Protein AF-A0A5C9CCB3-F1 (afdb_monomer)

Foldseek 3Di:
DCQFQVLVVVCVVVVHDDDDDFADDPDPPDHADQLPQDDDDCVVVVPPVLVVVVVVVVVCVVPDVDDQQQAAAEDAARSLSNRVVNCVSVVVRHQYYEYENHAAAAYEYECAAQQAHQCWQARPPHPGRGTGHHNVVRHQVVCVVQVFAPFWDKDWADQPDPQPKTWMKTKGFDGPPGDIGIYTYIYQDFRGQACRDDPDCVRGTHHNRDRSSVVVVVVSVVGGHD

Sequence (226 aa):
MVRFSGMNEKADKAGFIAVYPSGTGRLDKVLTFNGGNCCGYAERQKVDDVAFTRALLDDVAKTLPIDAKRVFATGMSNGGIISYRLASELSDRIAAIAPVGGPMGTHFHGTDDKNAPFKGGRGEDSLTQTEFYSIEHSINAWVKANGCDSKPTEAELPDKADDGTRVTRKVWANGRDGSEVVLIEIRGGGHTWPGHPSTRRFLGTTTRDIDANDLMWEFFQRHPMK

Radius of gyration: 16.63 Å; Cα contacts (8 Å, |Δi|>4): 495; chains: 1; bounding box: 43×36×41 Å

Solvent-accessible surface area (backbone atoms only — not comparable to full-atom values): 12110 Å² total; per-residue (Å²): 102,68,87,55,58,48,53,60,64,50,22,69,74,72,72,53,89,83,83,81,84,79,54,40,50,98,49,101,84,61,58,24,38,34,29,78,88,39,32,61,54,13,32,79,67,64,46,61,52,61,63,50,49,54,52,48,54,56,53,48,53,75,76,44,97,64,58,72,42,70,30,69,38,59,28,60,30,55,41,6,29,29,26,46,43,38,46,70,78,34,53,94,51,32,37,40,64,50,17,27,45,22,78,59,33,45,26,40,40,18,59,58,12,44,49,57,25,40,82,25,42,61,19,88,66,29,92,67,65,52,74,42,66,22,45,67,58,21,32,51,53,41,28,61,74,39,50,22,45,96,60,60,54,76,45,78,54,72,83,74,48,99,71,76,45,48,44,36,41,34,37,19,43,80,10,57,97,74,35,67,38,42,40,40,40,26,43,59,12,11,58,53,44,44,45,31,88,68,92,55,66,90,38,47,43,56,40,66,53,48,50,46,68,59,56,44,47,62,50,47,75,76,36,51,49,130

Nearest PDB structures (foldseek):
  9byu-assembly1_A  TM=7.073E-01  e=8.738E-10  Lihuaxuella thermophila
  8daj-assembly1_A  TM=6.786E-01  e=1.272E-09  Lihuaxuella thermophila
  8ilj-assembly1_B  TM=6.199E-01  e=1.386E-01  Burkholderiaceae
  3e4d-assembly3_F  TM=6.543E-01  e=5.486E-01  Agrobacterium fabrum str. C58
  6h01-assembly2_D  TM=3.872E-01  e=3.580E+00  Aequorea victoria

pLDDT: mean 92.56, std 6.95, range [57.69, 98.38]

Mean predicted aligned error: 4.05 Å

Structure (mmCIF, N/CA/C/O backbone):
data_AF-A0A5C9CCB3-F1
#
_entry.id   AF-A0A5C9CCB3-F1
#
loop_
_atom_site.group_PDB
_atom_site.id
_atom_site.type_symbol
_atom_site.label_atom_id
_atom_site.label_alt_id
_atom_site.label_comp_id
_atom_site.label_asym_id
_atom_site.label_entity_id
_atom_site.label_seq_id
_atom_site.pdbx_PDB_ins_code
_atom_site.Cartn_x
_atom_site.Cartn_y
_atom_site.Cartn_z
_atom_site.occupancy
_atom_site.B_iso_or_equiv
_atom_site.auth_seq_id
_atom_site.auth_comp_id
_atom_site.auth_asym_id
_atom_site.auth_atom_id
_atom_site.pdbx_PDB_model_num
ATOM 1 N N . MET A 1 1 ? -5.560 -12.586 -5.695 1.00 85.38 1 MET A N 1
ATOM 2 C CA . MET A 1 1 ? -4.662 -12.063 -4.646 1.00 85.38 1 MET A CA 1
ATOM 3 C C . MET A 1 1 ? -3.879 -13.158 -3.947 1.00 85.38 1 MET A C 1
ATOM 5 O O . MET A 1 1 ? -2.672 -13.116 -4.083 1.00 85.38 1 MET A O 1
ATOM 9 N N . VAL A 1 2 ? -4.513 -14.170 -3.339 1.00 87.31 2 VAL A N 1
ATOM 10 C CA . VAL A 1 2 ? -3.833 -15.280 -2.622 1.00 87.31 2 VAL A CA 1
ATOM 11 C C . VAL A 1 2 ? -2.543 -15.785 -3.298 1.00 87.31 2 VAL A C 1
ATOM 13 O O . VAL A 1 2 ? -1.474 -15.706 -2.711 1.00 87.31 2 VAL A O 1
ATOM 16 N N . ARG A 1 3 ? -2.615 -16.235 -4.561 1.00 85.75 3 ARG A N 1
ATOM 17 C CA . ARG A 1 3 ? -1.435 -16.720 -5.316 1.00 85.75 3 ARG A CA 1
ATOM 18 C C . ARG A 1 3 ? -0.544 -15.620 -5.903 1.00 85.75 3 ARG A C 1
ATOM 20 O O . ARG A 1 3 ? 0.545 -15.910 -6.371 1.00 85.75 3 ARG A O 1
ATOM 27 N N . PHE A 1 4 ? -1.055 -14.396 -5.998 1.00 88.81 4 PHE A N 1
ATOM 28 C CA . PHE A 1 4 ? -0.376 -13.287 -6.673 1.00 88.81 4 PHE A CA 1
ATOM 29 C C . PHE A 1 4 ? 0.606 -12.571 -5.744 1.00 88.81 4 PHE A C 1
ATOM 31 O O . PHE A 1 4 ? 1.657 -12.153 -6.208 1.00 88.81 4 PHE A O 1
ATOM 38 N N . SER A 1 5 ? 0.256 -12.430 -4.462 1.00 92.81 5 SER A N 1
ATOM 39 C CA . SER A 1 5 ? 1.069 -11.710 -3.479 1.00 92.81 5 SER A CA 1
ATOM 40 C C . SER A 1 5 ? 1.887 -12.610 -2.557 1.00 92.81 5 SER A C 1
ATOM 42 O O . SER A 1 5 ? 2.793 -12.113 -1.903 1.00 92.81 5 SER A O 1
ATOM 44 N N . GLY A 1 6 ? 1.556 -13.901 -2.427 1.00 93.31 6 GLY A N 1
ATOM 45 C CA . GLY A 1 6 ? 2.184 -14.786 -1.431 1.00 93.31 6 GLY A CA 1
ATOM 46 C C . GLY A 1 6 ? 1.792 -14.475 0.020 1.00 93.31 6 GLY A C 1
ATOM 47 O O . GLY A 1 6 ? 2.390 -14.993 0.957 1.00 93.31 6 GLY A O 1
ATOM 48 N N . MET A 1 7 ? 0.765 -13.645 0.228 1.00 95.38 7 MET A N 1
ATOM 49 C CA . MET A 1 7 ? 0.388 -13.135 1.550 1.00 95.38 7 MET A CA 1
ATOM 50 C C . MET A 1 7 ? -0.043 -14.236 2.536 1.00 95.38 7 MET A C 1
ATOM 52 O O . MET A 1 7 ? 0.151 -14.065 3.732 1.00 95.38 7 MET A O 1
ATOM 56 N N . ASN A 1 8 ? -0.552 -15.386 2.069 1.00 95.25 8 ASN A N 1
ATOM 57 C CA . ASN A 1 8 ? -0.843 -16.523 2.957 1.00 95.25 8 ASN A CA 1
ATOM 58 C C . ASN A 1 8 ? 0.419 -17.052 3.646 1.00 95.25 8 ASN A C 1
ATOM 60 O O . ASN A 1 8 ? 0.410 -17.250 4.852 1.00 95.25 8 ASN A O 1
ATOM 64 N N . GLU A 1 9 ? 1.519 -17.219 2.909 1.00 94.88 9 GLU A N 1
ATOM 65 C CA . GLU A 1 9 ? 2.767 -17.708 3.503 1.00 94.88 9 GLU A CA 1
ATOM 66 C C . GLU A 1 9 ? 3.311 -16.723 4.539 1.00 94.88 9 GLU A C 1
ATOM 68 O O . GLU A 1 9 ? 3.856 -17.130 5.566 1.00 94.88 9 GLU A O 1
ATOM 73 N N . LYS A 1 10 ? 3.151 -15.417 4.287 1.00 96.50 10 LYS A N 1
ATOM 74 C CA . LYS A 1 10 ? 3.507 -14.392 5.267 1.00 96.50 10 LYS A CA 1
ATOM 75 C C . LYS A 1 10 ? 2.589 -14.447 6.490 1.00 96.50 10 LYS A C 1
ATOM 77 O O . LYS A 1 10 ? 3.101 -14.387 7.604 1.00 96.50 10 LYS A O 1
ATOM 82 N N . ALA A 1 11 ? 1.279 -14.578 6.284 1.00 97.12 11 ALA A N 1
ATOM 83 C CA . ALA A 1 11 ? 0.274 -14.685 7.339 1.00 97.12 11 ALA A CA 1
ATOM 84 C C . ALA A 1 11 ? 0.561 -15.866 8.274 1.00 97.12 11 ALA A C 1
ATOM 86 O O . ALA A 1 11 ? 0.625 -15.675 9.487 1.00 97.12 11 ALA A O 1
ATOM 87 N N . ASP A 1 12 ? 0.847 -17.041 7.708 1.00 97.00 12 ASP A N 1
ATOM 88 C CA . ASP A 1 12 ? 1.170 -18.255 8.461 1.00 97.00 12 ASP A CA 1
ATOM 89 C C . ASP A 1 12 ? 2.462 -18.092 9.278 1.00 97.00 12 ASP A C 1
ATOM 91 O O . ASP A 1 12 ? 2.514 -18.468 10.448 1.00 97.00 12 ASP A O 1
ATOM 95 N N . LYS A 1 13 ? 3.507 -17.485 8.693 1.00 97.19 13 LYS A N 1
ATOM 96 C CA . LYS A 1 13 ? 4.788 -17.235 9.382 1.00 97.19 13 LYS A CA 1
ATOM 97 C C . LYS A 1 13 ? 4.678 -16.181 10.486 1.00 97.19 13 LYS A C 1
ATOM 99 O O . LYS A 1 13 ? 5.355 -16.293 11.503 1.00 97.19 13 LYS A O 1
ATOM 104 N N . ALA A 1 14 ? 3.892 -15.130 10.260 1.00 97.06 14 ALA A N 1
ATOM 105 C CA . ALA A 1 14 ? 3.794 -13.974 11.151 1.00 97.06 14 ALA A CA 1
ATOM 106 C C . ALA A 1 14 ? 2.638 -14.067 12.162 1.00 97.06 14 ALA A C 1
ATOM 108 O O . ALA A 1 14 ? 2.592 -13.269 13.097 1.00 97.06 14 ALA A O 1
ATOM 109 N N . GLY A 1 15 ? 1.721 -15.022 11.987 1.00 96.12 15 GLY A N 1
ATOM 110 C CA . GLY A 1 15 ? 0.598 -15.261 12.890 1.00 96.12 15 GLY A CA 1
ATOM 111 C C . GLY A 1 15 ? -0.533 -14.235 12.780 1.00 96.12 15 GLY A C 1
ATOM 112 O O . GLY A 1 15 ? -1.156 -13.926 13.794 1.00 96.12 15 GLY A O 1
ATOM 113 N N . PHE A 1 16 ? -0.805 -13.691 11.587 1.00 96.94 16 PHE A N 1
ATOM 114 C CA . PHE A 1 16 ? -1.961 -12.810 11.353 1.00 96.94 16 PHE A CA 1
ATOM 115 C C . PHE A 1 16 ? -3.019 -13.464 10.460 1.00 96.94 16 PHE A C 1
ATOM 117 O O . PHE A 1 16 ? -2.744 -14.394 9.710 1.00 96.94 16 PHE A O 1
ATOM 124 N N . ILE A 1 17 ? -4.247 -12.948 10.519 1.00 96.94 17 ILE A N 1
ATOM 125 C CA . ILE A 1 17 ? -5.366 -13.422 9.697 1.00 96.94 17 ILE A CA 1
ATOM 126 C C . ILE A 1 17 ? -5.409 -12.613 8.399 1.00 96.94 17 ILE A C 1
ATOM 128 O O . ILE A 1 17 ? -5.551 -11.392 8.428 1.00 96.94 17 ILE A O 1
ATOM 132 N N . ALA A 1 18 ? -5.318 -13.293 7.254 1.00 96.50 18 ALA A N 1
ATOM 133 C CA . ALA A 1 18 ? -5.487 -12.676 5.942 1.00 96.50 18 ALA A CA 1
ATOM 134 C C . ALA A 1 18 ? -6.919 -12.884 5.424 1.00 96.50 18 ALA A C 1
ATOM 136 O O . ALA A 1 18 ? -7.344 -14.014 5.183 1.00 96.50 18 ALA A O 1
ATOM 137 N N . VAL A 1 19 ? -7.656 -11.789 5.216 1.00 96.50 19 VAL A N 1
ATOM 138 C CA . VAL A 1 19 ? -9.016 -11.807 4.654 1.00 96.50 19 VAL A CA 1
ATOM 139 C C . VAL A 1 19 ? -8.986 -11.275 3.222 1.00 96.50 19 VAL A C 1
ATOM 141 O O . VAL A 1 19 ? -8.448 -10.201 2.964 1.00 96.50 19 VAL A O 1
ATOM 144 N N . TYR A 1 20 ? -9.574 -12.023 2.284 1.00 96.00 20 TYR A N 1
ATOM 145 C CA . TYR A 1 20 ? -9.591 -11.683 0.857 1.00 96.00 20 TYR A CA 1
ATOM 146 C C . TYR A 1 20 ? -11.028 -11.490 0.364 1.00 96.00 20 TYR A C 1
ATOM 148 O O . TYR A 1 20 ? -11.610 -12.427 -0.192 1.00 96.00 20 TYR A O 1
ATOM 156 N N . PRO A 1 21 ? -11.625 -10.301 0.552 1.00 94.94 21 PRO A N 1
ATOM 157 C CA . PRO A 1 21 ? -12.923 -10.017 -0.035 1.00 94.94 21 PRO A CA 1
ATOM 158 C C . PRO A 1 21 ? -12.851 -10.066 -1.564 1.00 94.94 21 PRO A C 1
ATOM 160 O O . PRO A 1 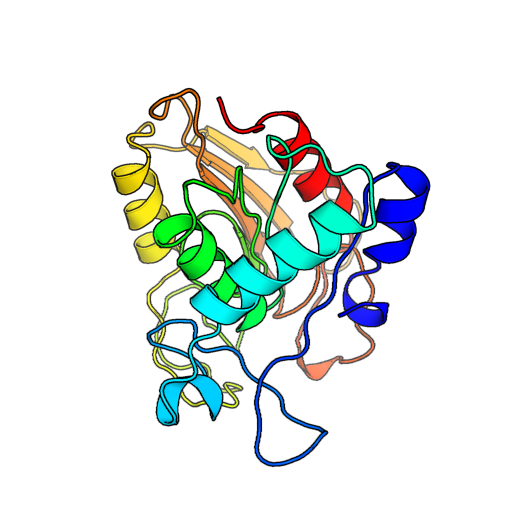21 ? -11.840 -9.713 -2.177 1.00 94.94 21 PRO A O 1
ATOM 163 N N . SER A 1 22 ? -13.944 -10.499 -2.186 1.00 92.62 22 SER A N 1
ATOM 164 C CA . SER A 1 22 ? -14.120 -10.401 -3.635 1.00 92.62 22 SER A CA 1
ATOM 165 C C . SER A 1 22 ? -14.786 -9.072 -3.976 1.00 92.62 22 SER A C 1
ATOM 167 O O . SER A 1 22 ? -15.689 -8.645 -3.265 1.00 92.62 22 SER A O 1
ATOM 169 N N . GLY A 1 23 ? -14.344 -8.426 -5.057 1.00 92.25 23 GLY A N 1
ATOM 170 C CA . GLY A 1 23 ? -15.012 -7.228 -5.571 1.00 92.25 23 GLY A CA 1
ATOM 171 C C . GLY A 1 23 ? -16.331 -7.557 -6.278 1.00 92.25 23 GLY A C 1
ATOM 172 O O . GLY A 1 23 ? -16.769 -8.706 -6.324 1.00 92.25 23 GLY A O 1
ATOM 173 N N . THR A 1 24 ? -16.918 -6.558 -6.930 1.00 93.31 24 THR A N 1
ATOM 174 C CA . THR A 1 24 ? -18.190 -6.682 -7.654 1.00 93.31 24 THR A CA 1
ATOM 175 C C . THR A 1 24 ? -17.994 -6.558 -9.169 1.00 93.31 24 THR A C 1
ATOM 177 O O . THR A 1 24 ? -17.204 -5.738 -9.649 1.00 93.31 24 THR A O 1
ATOM 180 N N . GLY A 1 25 ? -18.729 -7.359 -9.947 1.00 88.94 25 GLY A N 1
ATOM 181 C CA . GLY A 1 25 ? -18.701 -7.351 -11.412 1.00 88.94 25 GLY A CA 1
ATOM 182 C C . GLY A 1 25 ? -19.877 -8.114 -12.029 1.00 88.94 25 GLY A C 1
ATOM 183 O O . GLY A 1 25 ? -20.554 -8.878 -11.352 1.00 88.94 25 GLY A O 1
ATOM 184 N N . ARG A 1 26 ? -20.132 -7.903 -13.330 1.00 78.19 26 ARG A N 1
ATOM 185 C CA . ARG A 1 26 ? -21.192 -8.610 -14.089 1.00 78.19 26 ARG A CA 1
ATOM 186 C C . ARG A 1 26 ? -20.858 -10.061 -14.434 1.00 78.19 26 ARG A C 1
ATOM 188 O O . ARG A 1 26 ? -21.757 -10.822 -14.766 1.00 78.19 26 ARG A O 1
ATOM 195 N N . LEU A 1 27 ? -19.574 -10.401 -14.442 1.00 74.88 27 LEU A N 1
ATOM 196 C CA . LEU A 1 27 ? -19.053 -11.723 -14.768 1.00 74.88 27 LEU A CA 1
ATOM 197 C C . LEU A 1 27 ? -18.093 -12.136 -13.655 1.00 74.88 27 LEU A C 1
ATOM 199 O O . LEU A 1 27 ? -17.318 -11.300 -13.188 1.00 74.88 27 LEU A O 1
ATOM 203 N N . ASP A 1 28 ? -18.049 -13.427 -13.334 1.00 71.06 28 ASP A N 1
ATOM 204 C CA . ASP A 1 28 ? -17.231 -13.999 -12.247 1.00 71.06 28 ASP A CA 1
ATOM 205 C C . ASP A 1 28 ? -15.712 -13.785 -12.403 1.00 71.06 28 ASP A C 1
ATOM 207 O O . ASP A 1 28 ? -14.927 -14.141 -11.528 1.00 71.06 28 ASP A O 1
ATOM 211 N N . LYS A 1 29 ? -15.262 -13.241 -13.542 1.00 65.62 29 LYS A N 1
ATOM 212 C CA . LYS A 1 29 ? -13.842 -13.160 -13.908 1.00 65.62 29 LYS A CA 1
ATOM 213 C C . LYS A 1 29 ? -13.211 -11.779 -13.743 1.00 65.62 29 LYS A C 1
ATOM 215 O O . LYS A 1 29 ? -11.989 -11.708 -13.639 1.00 65.62 29 LYS A O 1
ATOM 220 N N . VAL A 1 30 ? -13.992 -10.695 -13.730 1.00 78.44 30 VAL A N 1
ATOM 221 C CA . VAL A 1 30 ? -13.460 -9.326 -13.582 1.00 78.44 30 VAL A CA 1
ATOM 222 C C . VAL A 1 30 ? -14.269 -8.592 -12.527 1.00 78.44 30 VAL A C 1
ATOM 224 O O . VAL A 1 30 ? -15.282 -7.952 -12.813 1.00 78.44 30 VAL A O 1
ATOM 227 N N . LEU A 1 31 ? -13.802 -8.729 -11.294 1.00 90.19 31 LEU A N 1
ATOM 228 C CA . LEU A 1 31 ? -14.372 -8.093 -10.120 1.00 90.19 31 LEU A CA 1
ATOM 229 C C . LEU A 1 31 ? -13.551 -6.852 -9.778 1.00 90.19 31 LEU A C 1
ATOM 231 O O . LEU A 1 31 ? -12.322 -6.873 -9.837 1.00 90.19 31 LEU A O 1
ATOM 235 N N . THR A 1 32 ? -14.244 -5.775 -9.436 1.00 92.50 32 THR A N 1
ATOM 236 C CA . THR A 1 32 ? -13.650 -4.473 -9.115 1.00 92.50 32 THR A CA 1
ATOM 237 C C . THR A 1 32 ? -14.203 -3.954 -7.799 1.00 92.50 32 THR A C 1
ATOM 239 O O . THR A 1 32 ? -15.312 -4.315 -7.424 1.00 92.50 32 THR A O 1
ATOM 242 N N . PHE A 1 33 ? -13.448 -3.098 -7.129 1.00 94.94 33 PHE A N 1
ATOM 243 C CA . PHE A 1 33 ? -13.874 -2.303 -5.988 1.00 94.94 33 PHE A CA 1
ATOM 244 C C . PHE A 1 33 ? -14.095 -0.853 -6.414 1.00 94.94 33 PHE A C 1
ATOM 246 O O . PHE A 1 33 ? -13.410 -0.321 -7.297 1.00 94.94 33 PHE A O 1
ATOM 253 N N . ASN A 1 34 ? -15.029 -0.198 -5.749 1.00 94.25 34 ASN A N 1
ATOM 254 C CA . ASN A 1 34 ? -15.289 1.218 -5.853 1.00 94.25 34 ASN A CA 1
ATOM 255 C C . ASN A 1 34 ? -14.346 2.001 -4.929 1.00 94.25 34 ASN A C 1
ATOM 257 O O . ASN A 1 34 ? -14.670 2.326 -3.790 1.00 94.25 34 ASN A O 1
ATOM 261 N N . GLY A 1 35 ? -13.178 2.353 -5.442 1.00 89.69 35 GLY A N 1
ATOM 262 C CA . GLY A 1 35 ? -12.223 3.276 -4.833 1.00 89.69 35 GLY A CA 1
ATOM 263 C C . GLY A 1 35 ? -12.580 4.764 -4.973 1.00 89.69 35 GLY A C 1
ATOM 264 O O . GLY A 1 35 ? -11.744 5.602 -4.661 1.00 89.69 35 GLY A O 1
ATOM 265 N N . GLY A 1 36 ? -13.791 5.117 -5.422 1.00 87.25 36 GLY A N 1
ATOM 266 C CA . GLY A 1 36 ? -14.291 6.497 -5.499 1.00 87.25 36 GLY A CA 1
ATOM 267 C C . GLY A 1 36 ? -14.166 7.121 -6.891 1.00 87.25 36 GLY A C 1
ATOM 268 O O . GLY A 1 36 ? -15.163 7.555 -7.454 1.00 87.25 36 GLY A O 1
ATOM 269 N N . ASN A 1 37 ? -12.964 7.125 -7.470 1.00 81.12 37 ASN A N 1
ATOM 270 C CA . ASN A 1 37 ? -12.702 7.561 -8.854 1.00 81.12 37 ASN A CA 1
ATOM 271 C C . ASN A 1 37 ? -12.332 6.398 -9.796 1.00 81.12 37 ASN A C 1
ATOM 273 O O . ASN A 1 37 ? -12.118 6.585 -10.993 1.00 81.12 37 ASN A O 1
ATOM 277 N N . CYS A 1 38 ? -12.186 5.199 -9.237 1.00 82.38 38 CYS A N 1
ATOM 278 C CA . CYS A 1 38 ? -11.750 3.998 -9.925 1.00 82.38 38 CYS A CA 1
ATOM 279 C C . CYS A 1 38 ? -12.245 2.778 -9.127 1.00 82.38 38 CYS A C 1
ATOM 281 O O . CYS A 1 38 ? -12.292 2.836 -7.912 1.00 82.38 38 CYS A O 1
ATOM 283 N N . CYS A 1 39 ? -12.595 1.635 -9.700 1.00 79.88 39 CYS A N 1
ATOM 284 C CA . CYS A 1 39 ? -12.437 1.292 -11.099 1.00 79.88 39 CYS A CA 1
ATOM 285 C C . CYS A 1 39 ? -13.625 0.468 -11.588 1.00 79.88 39 CYS A C 1
ATOM 287 O O . CYS A 1 39 ? -14.228 -0.304 -10.844 1.00 79.88 39 CYS A O 1
ATOM 289 N N . GLY A 1 40 ? -13.891 0.549 -12.888 1.00 87.25 40 GLY A N 1
ATOM 290 C CA . GLY A 1 40 ? -14.694 -0.456 -13.567 1.00 87.25 40 GLY A CA 1
ATOM 291 C C . GLY A 1 40 ? -16.149 -0.509 -13.102 1.00 87.25 40 GLY A C 1
ATOM 292 O O . GLY A 1 40 ? -16.835 0.505 -13.038 1.00 87.25 40 GLY A O 1
ATOM 293 N N . TYR A 1 41 ? -16.662 -1.721 -12.896 1.00 91.25 41 TYR A N 1
ATOM 294 C CA . TYR A 1 41 ? -18.091 -1.930 -12.672 1.00 91.25 41 TYR A CA 1
ATOM 295 C C . TYR A 1 41 ? -18.552 -1.379 -11.325 1.00 91.25 41 TYR A C 1
ATOM 297 O O . TYR A 1 41 ? -19.586 -0.719 -11.268 1.00 91.25 41 TYR A O 1
ATOM 305 N N . ALA A 1 42 ? -17.787 -1.640 -10.265 1.00 93.31 42 ALA A N 1
ATOM 306 C CA . ALA A 1 42 ? -18.162 -1.246 -8.915 1.00 93.31 42 ALA A CA 1
ATOM 307 C C . ALA A 1 42 ? -18.251 0.275 -8.770 1.00 93.31 42 ALA A C 1
ATOM 309 O O . ALA A 1 42 ? -19.228 0.777 -8.222 1.00 93.31 42 ALA A O 1
ATOM 310 N N . GLU A 1 43 ? -17.294 1.010 -9.342 1.00 91.88 43 GLU A N 1
ATOM 311 C CA . GLU A 1 43 ? -17.342 2.474 -9.396 1.00 91.88 43 GLU A CA 1
ATOM 312 C C . GLU A 1 43 ? -18.561 2.966 -10.196 1.00 91.88 43 GLU A C 1
ATOM 314 O O . GLU A 1 43 ? -19.405 3.673 -9.645 1.00 91.88 43 GLU A O 1
ATOM 319 N N . ARG A 1 44 ? -18.756 2.491 -11.436 1.00 90.75 44 ARG A N 1
ATOM 320 C CA . ARG A 1 44 ? -19.882 2.922 -12.287 1.00 90.75 44 ARG A CA 1
ATOM 321 C C . ARG A 1 44 ? -21.256 2.632 -11.698 1.00 90.75 44 ARG A C 1
ATOM 323 O O . ARG A 1 44 ? -22.223 3.311 -12.030 1.00 90.75 44 ARG A O 1
ATOM 330 N N . GLN A 1 45 ? -21.376 1.564 -10.916 1.00 94.31 45 GLN A N 1
ATOM 331 C CA . GLN A 1 45 ? -22.621 1.194 -10.240 1.00 94.31 45 GLN A CA 1
ATOM 332 C C . GLN A 1 45 ? -22.714 1.741 -8.817 1.00 94.31 45 GLN A C 1
ATOM 334 O O . GLN A 1 45 ? -23.701 1.468 -8.142 1.00 94.31 45 GLN A O 1
ATOM 339 N N . LYS A 1 46 ? -21.724 2.523 -8.369 1.00 94.38 46 LYS A N 1
ATOM 340 C CA . LYS A 1 46 ? -21.665 3.097 -7.023 1.00 94.38 46 LYS A CA 1
ATOM 341 C C . LYS A 1 46 ? -21.824 2.033 -5.933 1.00 94.38 46 LYS A C 1
ATOM 343 O O . LYS A 1 46 ? -22.537 2.243 -4.957 1.00 94.38 46 LYS A O 1
ATOM 348 N N . VAL A 1 47 ? -21.165 0.888 -6.114 1.00 96.62 47 VAL A N 1
ATOM 349 C CA . VAL A 1 47 ? -21.124 -0.182 -5.111 1.00 96.62 47 VAL A CA 1
ATOM 350 C C . VAL A 1 47 ? -20.511 0.370 -3.828 1.00 96.62 47 VAL A C 1
ATOM 352 O O . VAL A 1 47 ? -19.510 1.092 -3.870 1.00 96.62 47 VAL A O 1
ATOM 355 N N . ASP A 1 48 ? -21.128 0.052 -2.694 1.00 97.12 48 ASP A N 1
ATOM 356 C CA . ASP A 1 48 ? -20.669 0.496 -1.382 1.00 97.12 48 ASP A CA 1
ATOM 357 C C . ASP A 1 48 ? -19.710 -0.529 -0.759 1.00 97.12 48 ASP A C 1
ATOM 359 O O . ASP A 1 48 ? -20.038 -1.274 0.167 1.00 97.12 48 ASP A O 1
ATOM 363 N N . ASP A 1 49 ? -18.498 -0.585 -1.315 1.00 97.69 49 ASP A N 1
ATOM 364 C CA . ASP A 1 49 ? -17.439 -1.474 -0.825 1.00 97.69 49 ASP A CA 1
ATOM 365 C C . ASP A 1 49 ? -16.932 -1.076 0.577 1.00 97.69 49 ASP A C 1
ATOM 367 O O . ASP A 1 49 ? -16.362 -1.905 1.290 1.00 97.69 49 ASP A O 1
ATOM 371 N N . VAL A 1 50 ? -17.172 0.169 1.008 1.00 97.81 50 VAL A N 1
ATOM 372 C CA . VAL A 1 50 ? -16.831 0.665 2.351 1.00 97.81 50 VAL A CA 1
ATOM 373 C C . VAL A 1 50 ? -17.784 0.071 3.388 1.00 97.81 50 VAL A C 1
ATOM 375 O O . VAL A 1 50 ? -17.326 -0.526 4.366 1.00 97.81 50 VAL A O 1
ATOM 378 N N . ALA A 1 51 ? -19.100 0.156 3.158 1.00 97.94 51 ALA A N 1
ATOM 379 C CA . ALA A 1 51 ? -20.098 -0.461 4.030 1.00 97.94 51 ALA A CA 1
ATOM 380 C C . ALA A 1 51 ? -19.951 -1.986 4.069 1.00 97.94 51 ALA A C 1
ATOM 382 O O . ALA A 1 51 ? -20.006 -2.581 5.147 1.00 97.94 51 ALA A O 1
ATOM 383 N N . PHE A 1 52 ? -19.689 -2.615 2.917 1.00 98.25 52 PHE A N 1
ATOM 384 C CA . PHE A 1 52 ? -19.385 -4.043 2.856 1.00 98.25 52 PHE A CA 1
ATOM 385 C C . PHE A 1 52 ? -18.158 -4.401 3.705 1.00 98.25 52 PHE A C 1
ATOM 387 O O . PHE A 1 52 ? -18.221 -5.329 4.508 1.00 98.25 52 PHE A O 1
ATOM 394 N N . THR A 1 53 ? -17.059 -3.649 3.584 1.00 98.25 53 THR A N 1
ATOM 395 C CA . THR A 1 53 ? -15.839 -3.918 4.361 1.00 98.25 53 THR A CA 1
ATOM 396 C C . THR A 1 53 ? -16.079 -3.744 5.859 1.00 98.25 53 THR A C 1
ATOM 398 O O . THR A 1 53 ? -15.628 -4.574 6.645 1.00 98.25 53 THR A O 1
ATOM 401 N N . ARG A 1 54 ? -16.838 -2.723 6.277 1.00 98.06 54 ARG A N 1
ATOM 402 C CA . ARG A 1 54 ? -17.229 -2.552 7.686 1.00 98.06 54 ARG A CA 1
ATOM 403 C C . ARG A 1 54 ? -18.007 -3.766 8.202 1.00 98.06 54 ARG A C 1
ATOM 405 O O . ARG A 1 54 ? -17.638 -4.321 9.233 1.00 98.06 54 ARG A O 1
ATOM 412 N N . ALA A 1 55 ? -19.021 -4.213 7.459 1.00 98.25 55 ALA A N 1
ATOM 413 C CA . ALA A 1 55 ? -19.818 -5.385 7.821 1.00 98.25 55 ALA A CA 1
ATOM 414 C C . ALA A 1 55 ? -18.980 -6.676 7.862 1.00 98.25 55 ALA A C 1
ATOM 416 O O . ALA A 1 55 ? -19.155 -7.496 8.760 1.00 98.25 55 ALA A O 1
ATOM 417 N N . LEU A 1 56 ? -18.037 -6.836 6.930 1.00 97.69 56 LEU A N 1
ATOM 418 C CA . LEU A 1 56 ? -17.098 -7.955 6.909 1.00 97.69 56 LEU A CA 1
ATOM 419 C C . LEU A 1 56 ? -16.210 -7.973 8.158 1.00 97.69 56 LEU A C 1
ATOM 421 O O . LEU A 1 56 ? -16.042 -9.025 8.767 1.00 97.69 56 LEU A O 1
ATOM 425 N N . LEU A 1 57 ? -15.656 -6.825 8.562 1.00 97.25 57 LEU A N 1
ATOM 426 C CA . LEU A 1 57 ? -14.849 -6.732 9.782 1.00 97.25 57 LEU A CA 1
ATOM 427 C C . LEU A 1 57 ? -15.668 -7.086 11.029 1.00 97.25 57 LEU A C 1
ATOM 429 O O . LEU A 1 57 ? -15.155 -7.758 11.922 1.00 97.25 57 LEU A O 1
ATOM 433 N N . ASP A 1 58 ? -16.935 -6.668 11.081 1.00 96.88 58 ASP A N 1
ATOM 434 C CA . ASP A 1 58 ? -17.844 -7.013 12.178 1.00 96.88 58 ASP A CA 1
ATOM 435 C C . ASP A 1 58 ? -18.169 -8.512 12.211 1.00 96.88 58 ASP A C 1
ATOM 437 O O . ASP A 1 58 ? -18.290 -9.090 13.288 1.00 96.88 58 ASP A O 1
ATOM 441 N N . ASP A 1 59 ? -18.310 -9.155 11.053 1.00 96.81 59 ASP A N 1
ATOM 442 C CA . ASP A 1 59 ? -18.579 -10.591 10.959 1.00 96.81 59 ASP A CA 1
ATOM 443 C C . ASP A 1 59 ? -17.358 -11.439 11.350 1.00 96.81 59 ASP A C 1
ATOM 445 O O . ASP A 1 59 ? -17.450 -12.357 12.169 1.00 96.81 59 ASP A O 1
ATOM 449 N N . VAL A 1 60 ? -16.178 -11.065 10.853 1.00 96.19 60 VAL A N 1
ATOM 450 C CA . VAL A 1 60 ? -14.911 -11.728 11.188 1.00 96.19 60 VAL A CA 1
ATOM 451 C C . VAL A 1 60 ? -14.609 -11.608 12.686 1.00 96.19 60 VAL A C 1
ATOM 453 O O . VAL A 1 60 ? -14.217 -12.591 13.313 1.00 96.19 60 VAL A O 1
ATOM 456 N N . ALA A 1 61 ? -14.858 -10.445 13.297 1.00 95.56 61 ALA A N 1
ATOM 457 C CA . ALA A 1 61 ? -14.635 -10.233 14.730 1.00 95.56 61 ALA A CA 1
ATOM 458 C C . ALA A 1 61 ? -15.570 -11.053 15.641 1.00 95.56 61 ALA A C 1
ATOM 460 O O . ALA A 1 61 ? -15.264 -11.235 16.818 1.00 95.56 61 ALA A O 1
ATOM 461 N N . LYS A 1 62 ? -16.696 -11.570 15.127 1.00 96.44 62 LYS A N 1
ATOM 462 C CA . LYS A 1 62 ? -17.576 -12.483 15.882 1.00 96.44 62 LYS A CA 1
ATOM 463 C C . LYS A 1 62 ? -17.040 -13.909 15.937 1.00 96.44 62 LYS A C 1
ATOM 465 O O . LYS A 1 62 ? -17.418 -14.661 16.831 1.00 96.44 62 LYS A O 1
ATOM 470 N N . THR A 1 63 ? -16.231 -14.301 14.956 1.00 95.25 63 THR A N 1
ATOM 471 C CA . THR A 1 63 ? -15.830 -15.699 14.745 1.00 95.25 63 THR A CA 1
ATOM 472 C C . THR A 1 63 ? -14.362 -15.952 15.061 1.00 95.25 63 THR A C 1
ATOM 474 O O . THR A 1 63 ? -14.008 -17.068 15.436 1.00 95.25 63 THR A O 1
ATOM 477 N N . LEU A 1 64 ? -13.514 -14.928 14.955 1.00 95.38 64 LEU A N 1
ATOM 478 C CA . LEU A 1 64 ? -12.077 -15.010 15.186 1.00 95.38 64 LEU A CA 1
ATOM 479 C C . LEU A 1 64 ? -11.631 -14.007 16.265 1.00 95.38 64 LEU A C 1
ATOM 481 O O . LEU A 1 64 ? -12.227 -12.936 16.395 1.00 95.38 64 LEU A O 1
ATOM 485 N N . PRO A 1 65 ? -10.565 -14.309 17.029 1.00 93.75 65 PRO A N 1
ATOM 486 C CA . PRO A 1 65 ? -10.006 -13.387 18.015 1.00 93.75 65 PRO A CA 1
ATOM 487 C C . PRO A 1 65 ? -9.225 -12.266 17.312 1.00 93.75 65 PRO A C 1
ATOM 489 O O . PRO A 1 65 ? -8.013 -12.355 17.120 1.00 93.75 65 PRO A O 1
ATOM 492 N N . ILE A 1 66 ? -9.933 -11.218 16.893 1.00 95.38 66 ILE A N 1
ATOM 493 C CA . ILE A 1 66 ? -9.343 -10.066 16.205 1.00 95.38 66 ILE A CA 1
ATOM 494 C C . ILE A 1 66 ? -8.891 -9.014 17.215 1.00 95.38 66 ILE A C 1
ATOM 496 O O . ILE A 1 66 ? -9.672 -8.551 18.046 1.00 95.38 66 ILE A O 1
ATOM 500 N N . ASP A 1 67 ? -7.644 -8.570 17.091 1.00 96.25 67 ASP A N 1
ATOM 501 C CA . ASP A 1 67 ? -7.197 -7.336 17.725 1.00 96.25 67 ASP A CA 1
ATOM 502 C C . ASP A 1 67 ? -7.691 -6.132 16.913 1.00 96.25 67 ASP A C 1
ATOM 504 O O . ASP A 1 67 ? -7.157 -5.812 15.849 1.00 96.25 67 ASP A O 1
ATOM 508 N N . ALA A 1 68 ? -8.712 -5.449 17.432 1.00 95.12 68 ALA A N 1
ATOM 509 C CA . ALA A 1 68 ? -9.329 -4.300 16.774 1.00 95.12 68 ALA A CA 1
ATOM 510 C C . ALA A 1 68 ? -8.362 -3.124 16.547 1.00 95.12 68 ALA A C 1
ATOM 512 O O . ALA A 1 68 ? -8.616 -2.298 15.674 1.00 95.12 68 ALA A O 1
ATOM 513 N N . LYS A 1 69 ? -7.241 -3.049 17.281 1.00 96.81 69 LYS A N 1
ATOM 514 C CA . LYS A 1 69 ? -6.215 -2.019 17.067 1.00 96.81 69 LYS A CA 1
ATOM 515 C C . LYS A 1 69 ? -5.231 -2.373 15.952 1.00 96.81 69 LYS A C 1
ATOM 517 O O . LYS A 1 69 ? -4.406 -1.540 15.589 1.00 96.81 69 LYS A O 1
ATOM 522 N N . ARG A 1 70 ? -5.283 -3.592 15.410 1.00 97.69 70 ARG A N 1
ATOM 523 C CA . ARG A 1 70 ? -4.334 -4.117 14.414 1.00 97.69 70 ARG A CA 1
ATOM 524 C C . ARG A 1 70 ? -5.051 -4.658 13.182 1.00 97.69 70 ARG A C 1
ATOM 526 O O . ARG A 1 70 ? -4.814 -5.780 12.742 1.00 97.69 70 ARG A O 1
ATOM 533 N N . VAL A 1 71 ? -5.930 -3.835 12.621 1.00 98.25 71 VAL A N 1
ATOM 534 C CA . VAL A 1 71 ? -6.602 -4.109 11.350 1.00 98.25 71 VAL A CA 1
ATOM 535 C C . VAL A 1 71 ? -5.983 -3.221 10.275 1.00 98.25 71 VAL A C 1
ATOM 537 O O . VAL A 1 71 ? -5.935 -2.000 10.415 1.00 98.25 71 VAL A O 1
ATOM 540 N N . PHE A 1 72 ? -5.503 -3.837 9.199 1.00 98.25 72 PHE A N 1
ATOM 541 C CA . PHE A 1 72 ? -4.752 -3.173 8.133 1.00 98.25 72 PHE A CA 1
ATOM 542 C C . PHE A 1 72 ? -5.368 -3.477 6.767 1.00 98.25 72 PHE A C 1
ATOM 544 O O . PHE A 1 72 ? -6.030 -4.503 6.605 1.00 98.25 72 PHE A O 1
ATOM 551 N N . ALA A 1 73 ? -5.125 -2.621 5.771 1.00 98.00 73 ALA A N 1
ATOM 552 C CA . ALA A 1 73 ? -5.561 -2.874 4.395 1.00 98.00 73 ALA A CA 1
ATOM 553 C C . ALA A 1 73 ? -4.419 -2.735 3.376 1.00 98.00 73 ALA A C 1
ATOM 555 O O . ALA A 1 73 ? -3.569 -1.847 3.445 1.00 98.00 73 ALA A O 1
ATOM 556 N N . THR A 1 74 ? -4.398 -3.635 2.400 1.00 97.56 74 THR A N 1
ATOM 557 C CA . THR A 1 74 ? -3.472 -3.593 1.267 1.00 97.56 74 THR A CA 1
ATOM 558 C C . THR A 1 74 ? -4.111 -4.256 0.054 1.00 97.56 74 THR A C 1
ATOM 560 O O . THR A 1 74 ? -5.028 -5.073 0.165 1.00 97.56 74 THR A O 1
ATOM 563 N N . GLY A 1 75 ? -3.607 -3.922 -1.126 1.00 95.69 75 GLY A N 1
ATOM 564 C CA . GLY A 1 75 ? -3.991 -4.560 -2.367 1.00 95.69 75 GLY A CA 1
ATOM 565 C C . GLY A 1 75 ? -3.192 -4.019 -3.541 1.00 95.69 75 GLY A C 1
ATOM 566 O O . GLY A 1 75 ? -2.498 -3.008 -3.437 1.00 95.69 75 GLY A O 1
ATOM 567 N N . MET A 1 76 ? -3.317 -4.712 -4.670 1.00 93.50 76 MET A N 1
ATOM 568 C CA . MET A 1 76 ? -2.698 -4.325 -5.933 1.00 93.50 76 MET A CA 1
ATOM 569 C C . MET A 1 76 ? -3.663 -3.468 -6.757 1.00 93.50 76 MET A C 1
ATOM 571 O O . MET A 1 76 ? -4.834 -3.836 -6.885 1.00 93.50 76 MET A O 1
ATOM 575 N N . SER A 1 77 ? -3.183 -2.394 -7.386 1.00 92.94 77 SER A N 1
ATOM 576 C CA . SER A 1 77 ? -3.938 -1.614 -8.377 1.00 92.94 77 SER A CA 1
ATOM 577 C C . SER A 1 77 ? -5.258 -1.084 -7.805 1.00 92.94 77 SER A C 1
ATOM 579 O O . SER A 1 77 ? -5.247 -0.370 -6.806 1.00 92.94 77 SER A O 1
ATOM 581 N N . ASN A 1 78 ? -6.413 -1.485 -8.344 1.00 93.19 78 ASN A N 1
ATOM 582 C CA . ASN A 1 78 ? -7.730 -1.188 -7.774 1.00 93.19 78 ASN A CA 1
ATOM 583 C C . ASN A 1 78 ? -7.874 -1.601 -6.292 1.00 93.19 78 ASN A C 1
ATOM 585 O O . ASN A 1 78 ? -8.501 -0.875 -5.525 1.00 93.19 78 ASN A O 1
ATOM 589 N N . GLY A 1 79 ? -7.238 -2.702 -5.872 1.00 94.56 79 GLY A N 1
ATOM 590 C CA . GLY A 1 79 ? -7.142 -3.115 -4.465 1.00 94.56 79 GLY A CA 1
ATOM 591 C C . GLY A 1 79 ? -6.303 -2.155 -3.606 1.00 94.56 79 GLY A C 1
ATOM 592 O O . GLY A 1 79 ? -6.579 -1.951 -2.424 1.00 94.56 79 GLY A O 1
ATOM 593 N N . GLY A 1 80 ? -5.293 -1.528 -4.207 1.00 94.50 80 GLY A N 1
ATOM 594 C CA . GLY A 1 80 ? -4.519 -0.465 -3.573 1.00 94.50 80 GLY A CA 1
ATOM 595 C C . GLY A 1 80 ? -5.326 0.827 -3.440 1.00 94.50 80 GLY A C 1
ATOM 596 O O . GLY A 1 80 ? -5.340 1.441 -2.379 1.00 94.50 80 GLY A O 1
ATOM 597 N N . ILE A 1 81 ? -6.084 1.187 -4.479 1.00 93.62 81 ILE A N 1
ATOM 598 C CA . ILE A 1 81 ? -6.947 2.378 -4.485 1.00 93.62 81 ILE A CA 1
ATOM 599 C C . ILE A 1 81 ? -8.048 2.262 -3.421 1.00 93.62 81 ILE A C 1
ATOM 601 O O . ILE A 1 81 ? -8.214 3.176 -2.616 1.00 93.62 81 ILE A O 1
ATOM 605 N N . ILE A 1 82 ? -8.764 1.129 -3.353 1.00 95.44 82 ILE A N 1
ATOM 606 C CA . ILE A 1 82 ? -9.781 0.932 -2.307 1.00 95.44 82 ILE A CA 1
ATOM 607 C C . ILE A 1 82 ? -9.160 0.978 -0.907 1.00 95.44 82 ILE A C 1
ATOM 609 O O . ILE A 1 82 ? -9.784 1.513 -0.003 1.00 95.44 82 ILE A O 1
ATOM 613 N N . SER A 1 83 ? -7.915 0.527 -0.718 1.00 96.62 83 SER A N 1
ATOM 614 C CA . SER A 1 83 ? -7.246 0.617 0.587 1.00 96.62 83 SER A CA 1
ATOM 615 C C . SER A 1 83 ? -7.103 2.070 1.068 1.00 96.62 83 SER A C 1
ATOM 617 O O . SER A 1 83 ? -7.335 2.334 2.244 1.00 96.62 83 SER A O 1
ATOM 619 N N . TYR A 1 84 ? -6.822 3.035 0.182 1.00 94.69 84 TYR A N 1
ATOM 620 C CA . TYR A 1 84 ? -6.841 4.460 0.554 1.00 94.69 84 TYR A CA 1
ATOM 621 C C . TYR A 1 84 ? -8.220 4.950 0.957 1.00 94.69 84 TYR A C 1
ATOM 623 O O . TYR A 1 84 ? -8.359 5.667 1.948 1.00 94.69 84 TYR A O 1
ATOM 631 N N . ARG A 1 85 ? -9.244 4.550 0.203 1.00 94.88 85 ARG A N 1
ATOM 632 C CA . ARG A 1 85 ? -10.624 4.903 0.525 1.00 94.88 85 ARG A CA 1
ATOM 633 C C . ARG A 1 85 ? -11.034 4.342 1.887 1.00 94.88 85 ARG A C 1
ATOM 635 O O . ARG A 1 85 ? -11.613 5.067 2.686 1.00 94.88 85 ARG A O 1
ATOM 642 N N . LEU A 1 86 ? -10.663 3.097 2.189 1.00 96.69 86 LEU A N 1
ATOM 643 C CA . LEU A 1 86 ? -10.900 2.482 3.495 1.00 96.69 86 LEU A CA 1
ATOM 644 C C . LEU A 1 86 ? -10.147 3.212 4.612 1.00 96.69 86 LEU A C 1
ATOM 646 O O . LEU A 1 86 ? -10.731 3.449 5.659 1.00 96.69 86 LEU A O 1
ATOM 650 N N . ALA A 1 87 ? -8.897 3.629 4.399 1.00 94.56 87 ALA A N 1
ATOM 651 C CA . ALA A 1 87 ? -8.177 4.428 5.393 1.00 94.56 87 ALA A CA 1
ATOM 652 C C . ALA A 1 87 ? -8.850 5.783 5.664 1.00 94.56 87 ALA A C 1
ATOM 654 O O . ALA A 1 87 ? -8.812 6.269 6.789 1.00 94.56 87 ALA A O 1
ATOM 655 N N . SER A 1 88 ? -9.478 6.388 4.651 1.00 93.69 88 SER A N 1
ATOM 656 C CA . SER A 1 88 ? -10.183 7.664 4.800 1.00 93.69 88 SER A CA 1
ATOM 657 C C . SER A 1 88 ? -11.572 7.520 5.430 1.00 93.69 88 SER A C 1
ATOM 659 O O . SER A 1 88 ? -11.953 8.356 6.24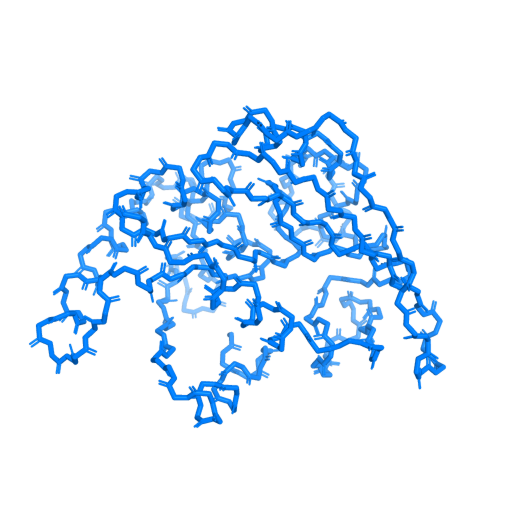4 1.00 93.69 88 SER A O 1
ATOM 661 N N . GLU A 1 89 ? -12.355 6.517 5.027 1.00 96.56 89 GLU A N 1
ATOM 662 C CA . GLU A 1 89 ? -13.775 6.380 5.401 1.00 96.56 89 GLU A CA 1
ATOM 663 C C . GLU A 1 89 ? -14.016 5.373 6.540 1.00 96.56 89 GLU A C 1
ATOM 665 O O . GLU A 1 89 ? -15.078 5.382 7.162 1.00 96.56 89 GLU A O 1
ATOM 670 N N . LEU A 1 90 ? -13.031 4.522 6.843 1.00 97.06 90 LEU A N 1
ATOM 671 C CA . LEU A 1 90 ? -13.012 3.594 7.979 1.00 97.06 90 LEU A CA 1
ATOM 672 C C . LEU A 1 90 ? -11.789 3.848 8.878 1.00 97.06 90 LEU A C 1
ATOM 674 O O . LEU A 1 90 ? -11.192 2.901 9.388 1.00 97.06 90 LEU A O 1
ATOM 678 N N . SER A 1 91 ? -11.388 5.106 9.074 1.00 94.25 91 SER A N 1
ATOM 679 C CA . SER A 1 91 ? -10.244 5.466 9.932 1.00 94.25 91 SER A CA 1
ATOM 680 C C . SER A 1 91 ? -10.422 5.051 11.400 1.00 94.25 91 SER A C 1
ATOM 682 O O . SER A 1 91 ? -9.442 4.886 12.117 1.00 94.25 91 SER A O 1
ATOM 684 N N . ASP A 1 92 ? -11.662 4.806 11.838 1.00 95.12 92 ASP A N 1
ATOM 685 C CA . ASP A 1 92 ? -12.009 4.224 13.140 1.00 95.12 92 ASP A CA 1
ATOM 686 C C . ASP A 1 92 ? -11.775 2.705 13.219 1.00 95.12 92 ASP A C 1
ATOM 688 O O . ASP A 1 92 ? -11.865 2.119 14.296 1.00 95.12 92 ASP A O 1
ATOM 692 N N . ARG A 1 93 ? -11.504 2.046 12.084 1.00 96.88 93 ARG A N 1
ATOM 693 C CA . ARG A 1 93 ? -11.309 0.589 11.989 1.00 96.88 93 ARG A CA 1
ATOM 694 C C . ARG A 1 93 ? -9.997 0.175 11.341 1.00 96.88 93 ARG A C 1
ATOM 696 O O . ARG A 1 93 ? -9.528 -0.910 11.647 1.00 96.88 93 ARG A O 1
ATOM 703 N N . ILE A 1 94 ? -9.424 0.978 10.449 1.00 97.56 94 ILE A N 1
ATOM 704 C CA . ILE A 1 94 ? -8.186 0.669 9.725 1.00 97.56 94 ILE A CA 1
ATOM 705 C C . ILE A 1 94 ? -7.037 1.460 10.344 1.00 97.56 94 ILE A C 1
ATOM 707 O O . ILE A 1 94 ? -6.990 2.681 10.247 1.00 97.56 94 ILE A O 1
ATOM 711 N N . ALA A 1 95 ? -6.096 0.750 10.960 1.00 97.12 95 ALA A N 1
ATOM 712 C CA . ALA A 1 95 ? -4.952 1.336 11.647 1.00 97.12 95 ALA A CA 1
ATOM 713 C C . ALA A 1 95 ? -3.889 1.868 10.673 1.00 97.12 95 ALA A C 1
ATOM 715 O O . ALA A 1 95 ? -3.328 2.940 10.881 1.00 97.12 95 ALA A O 1
ATOM 716 N N . ALA A 1 96 ? -3.617 1.124 9.598 1.00 97.12 96 ALA A N 1
ATOM 717 C CA . ALA A 1 96 ? -2.647 1.504 8.578 1.00 97.12 96 ALA A CA 1
ATOM 718 C C . ALA A 1 96 ? -2.908 0.781 7.251 1.00 97.12 96 ALA A C 1
ATOM 720 O O . ALA A 1 96 ? -3.590 -0.248 7.199 1.00 97.12 96 ALA A O 1
ATOM 721 N N . ILE A 1 97 ? -2.330 1.311 6.171 1.00 97.69 97 ILE A N 1
ATOM 722 C CA . ILE A 1 97 ? -2.435 0.735 4.829 1.00 97.69 97 ILE A CA 1
ATOM 723 C C . ILE A 1 97 ? -1.083 0.663 4.130 1.00 97.69 97 ILE A C 1
ATOM 725 O O . ILE A 1 97 ? -0.205 1.484 4.384 1.00 97.69 97 ILE A O 1
ATOM 729 N N . ALA A 1 98 ? -0.930 -0.308 3.230 1.00 96.75 98 ALA A N 1
ATOM 730 C CA . ALA A 1 98 ? 0.239 -0.395 2.355 1.00 96.75 98 ALA A CA 1
ATOM 731 C C . ALA A 1 98 ? -0.116 -0.855 0.925 1.00 96.75 98 ALA A C 1
ATOM 733 O O . ALA A 1 98 ? 0.148 -1.998 0.555 1.00 96.75 98 ALA A O 1
ATOM 734 N N . PRO A 1 99 ? -0.767 -0.002 0.119 1.00 96.06 99 PRO A N 1
ATOM 735 C CA . PRO A 1 99 ? -1.091 -0.261 -1.288 1.00 96.06 99 PRO A CA 1
ATOM 736 C C . PRO A 1 99 ? 0.115 -0.614 -2.176 1.00 96.06 99 PRO A C 1
ATOM 738 O O . PRO A 1 99 ? 1.246 -0.222 -1.897 1.00 96.06 99 PRO A O 1
ATOM 741 N N . VAL A 1 100 ? -0.134 -1.316 -3.286 1.00 96.00 100 VAL A N 1
ATOM 742 C CA . VAL A 1 100 ? 0.855 -1.629 -4.337 1.00 96.00 100 VAL A CA 1
ATOM 743 C C . VAL A 1 100 ? 0.274 -1.254 -5.694 1.00 96.00 100 VAL A C 1
ATOM 745 O O . VAL A 1 100 ? -0.832 -1.680 -6.022 1.00 96.00 100 VAL A O 1
ATOM 748 N N . GLY A 1 101 ? 0.983 -0.465 -6.499 1.00 87.25 101 GLY A N 1
ATOM 749 C CA . GLY A 1 101 ? 0.581 -0.155 -7.878 1.00 87.25 101 GLY A CA 1
ATOM 750 C C . GLY A 1 101 ? -0.786 0.533 -8.018 1.00 87.25 101 GLY A C 1
ATOM 751 O O . GLY A 1 101 ? -1.374 0.516 -9.094 1.00 87.25 101 GLY A O 1
ATOM 752 N N . GLY A 1 102 ? -1.347 1.068 -6.934 1.00 80.25 102 GLY A N 1
ATOM 753 C CA . GLY A 1 102 ? -2.621 1.780 -6.906 1.00 80.25 102 GLY A CA 1
ATOM 754 C C . GLY A 1 102 ? -2.355 3.202 -6.434 1.00 80.25 102 GLY A C 1
ATOM 755 O O . GLY A 1 102 ? -2.120 3.366 -5.243 1.00 80.25 102 GLY A O 1
ATOM 756 N N . PRO A 1 103 ? -2.324 4.213 -7.313 1.00 67.81 103 PRO A N 1
ATOM 757 C CA . PRO A 1 103 ? -1.848 5.542 -6.948 1.00 67.81 103 PRO A CA 1
ATOM 758 C C . PRO A 1 103 ? -2.873 6.265 -6.076 1.00 67.81 103 PRO A C 1
ATOM 760 O O . PRO A 1 103 ? -3.943 6.599 -6.576 1.00 67.81 103 PRO A O 1
ATOM 763 N N . MET A 1 104 ? -2.556 6.492 -4.791 1.00 61.00 104 MET A N 1
ATOM 764 C CA . MET A 1 104 ? -3.267 7.434 -3.908 1.00 61.00 104 MET A CA 1
ATOM 765 C C . MET A 1 104 ? -2.612 7.656 -2.511 1.00 61.00 104 MET A C 1
ATOM 767 O O . MET A 1 104 ? -3.372 7.939 -1.614 1.00 61.00 104 MET A O 1
ATOM 771 N N . GLY A 1 105 ? -1.285 7.571 -2.245 1.00 57.69 105 GLY A N 1
ATOM 772 C CA . GLY A 1 105 ? -0.681 7.825 -0.893 1.00 57.69 105 GLY A CA 1
ATOM 773 C C . GLY A 1 105 ? 0.572 6.990 -0.554 1.00 57.69 105 GLY A C 1
ATOM 774 O O . GLY A 1 105 ? 1.349 6.779 -1.462 1.00 57.69 105 GLY A O 1
ATOM 775 N N . THR A 1 106 ? 0.809 6.495 0.682 1.00 58.19 106 THR A N 1
ATOM 776 C CA . THR A 1 106 ? 1.900 5.522 1.037 1.00 58.19 106 THR A CA 1
ATOM 777 C C . THR A 1 106 ? 1.796 4.254 0.186 1.00 58.19 106 THR A C 1
ATOM 779 O O . THR A 1 106 ? 0.747 3.631 0.266 1.00 58.19 106 THR A O 1
ATOM 782 N N . HIS A 1 107 ? 2.785 3.842 -0.618 1.00 84.88 107 HIS A N 1
ATOM 783 C CA . HIS A 1 107 ? 2.697 2.599 -1.418 1.00 84.88 107 HIS A CA 1
ATOM 784 C C . HIS A 1 107 ? 4.029 2.135 -2.015 1.00 84.88 107 HIS A C 1
ATOM 786 O O . HIS A 1 107 ? 5.053 2.808 -1.922 1.00 84.88 107 HIS A O 1
ATOM 792 N N . PHE A 1 108 ? 3.976 0.974 -2.663 1.00 92.50 108 PHE A N 1
ATOM 793 C CA . PHE A 1 108 ? 4.985 0.465 -3.586 1.00 92.50 108 PHE A CA 1
ATOM 794 C C . PHE A 1 108 ? 4.580 0.820 -5.019 1.00 92.50 108 PHE A C 1
ATOM 796 O O . PHE A 1 108 ? 3.459 0.492 -5.419 1.00 92.50 108 PHE A O 1
ATOM 803 N N . HIS A 1 109 ? 5.468 1.437 -5.806 1.00 93.31 109 HIS A N 1
ATOM 804 C CA . HIS A 1 109 ? 5.175 1.766 -7.210 1.00 93.31 109 HIS A CA 1
ATOM 805 C C . HIS A 1 109 ? 6.377 1.574 -8.128 1.00 93.31 109 HIS A C 1
ATOM 807 O O . HIS A 1 109 ? 7.485 2.017 -7.821 1.00 93.31 109 HIS A O 1
ATOM 813 N N . GLY A 1 110 ? 6.133 0.953 -9.281 1.00 85.94 110 GLY A N 1
ATOM 814 C CA . GLY A 1 110 ? 7.110 0.830 -10.357 1.00 85.94 110 GLY A CA 1
ATOM 815 C C . GLY A 1 110 ? 7.164 2.095 -11.213 1.00 85.94 110 GLY A C 1
ATOM 816 O O . GLY A 1 110 ? 6.121 2.631 -11.589 1.00 85.94 110 GLY A O 1
ATOM 817 N N . THR A 1 111 ? 8.358 2.585 -11.549 1.00 92.50 111 THR A N 1
ATOM 818 C CA . THR A 1 111 ? 8.484 3.764 -12.433 1.00 92.50 111 THR A CA 1
ATOM 819 C C . THR A 1 111 ? 8.023 3.486 -13.860 1.00 92.50 111 THR A C 1
ATOM 821 O O . THR A 1 111 ? 7.629 4.419 -14.558 1.00 92.50 111 THR A O 1
ATOM 824 N N . ASP A 1 112 ? 8.030 2.213 -14.262 1.00 90.94 112 ASP A N 1
ATOM 825 C CA . ASP A 1 112 ? 7.730 1.751 -15.620 1.00 90.94 112 ASP A CA 1
ATOM 826 C C . ASP A 1 112 ? 6.335 1.097 -15.686 1.00 90.94 112 ASP A C 1
ATOM 828 O O . ASP A 1 112 ? 6.008 0.352 -16.612 1.00 90.94 112 ASP A O 1
ATOM 832 N N . ASP A 1 113 ? 5.489 1.364 -14.686 1.00 88.62 113 ASP A N 1
ATOM 833 C CA . ASP A 1 113 ? 4.104 0.914 -14.638 1.00 88.62 113 ASP A CA 1
ATOM 834 C C . ASP A 1 113 ? 3.269 1.557 -15.757 1.00 88.62 113 ASP A C 1
ATOM 836 O O . ASP A 1 113 ? 2.922 2.737 -15.717 1.00 88.62 113 ASP A O 1
ATOM 840 N N . LYS A 1 114 ? 2.904 0.753 -16.758 1.00 89.50 114 LYS A N 1
ATOM 841 C CA . LYS A 1 114 ? 2.073 1.180 -17.894 1.00 89.50 114 LYS A CA 1
ATOM 842 C C . LYS A 1 114 ? 0.566 1.105 -17.642 1.00 89.50 114 LYS A C 1
ATOM 844 O O . LYS A 1 114 ? -0.210 1.580 -18.471 1.00 89.50 114 LYS A O 1
ATOM 849 N N . ASN A 1 115 ? 0.132 0.527 -16.521 1.00 87.75 115 ASN A N 1
ATOM 850 C CA . ASN A 1 115 ? -1.282 0.452 -16.143 1.00 87.75 115 ASN A CA 1
ATOM 851 C C . ASN A 1 115 ? -1.692 1.700 -15.352 1.00 87.75 115 ASN A C 1
ATOM 853 O O . ASN A 1 115 ? -2.722 2.309 -15.650 1.00 87.75 115 ASN A O 1
ATOM 857 N N . ALA A 1 116 ? -0.870 2.079 -14.371 1.00 86.56 116 ALA A N 1
ATOM 858 C CA . ALA A 1 116 ? -1.020 3.264 -13.536 1.00 86.56 116 ALA A CA 1
ATOM 859 C C . ALA A 1 116 ? 0.294 4.075 -13.557 1.00 86.56 116 ALA A C 1
ATOM 861 O O . ALA A 1 116 ? 1.159 3.858 -12.707 1.00 86.56 116 ALA A O 1
ATOM 862 N N . PRO A 1 117 ? 0.478 4.991 -14.528 1.00 89.12 117 PRO A N 1
ATOM 863 C CA . PRO A 1 117 ? 1.757 5.666 -14.740 1.00 89.12 117 PRO A CA 1
ATOM 864 C C . PRO A 1 117 ? 2.261 6.433 -13.519 1.00 89.12 117 PRO A C 1
ATOM 866 O O . PRO A 1 117 ? 1.518 7.193 -12.899 1.00 89.12 117 PRO A O 1
ATOM 869 N N . PHE A 1 118 ? 3.560 6.315 -13.226 1.00 88.62 118 PHE A N 1
ATOM 870 C CA . PHE A 1 118 ? 4.177 6.965 -12.063 1.00 88.62 118 PHE A CA 1
ATOM 871 C C . PHE A 1 118 ? 3.994 8.498 -12.067 1.00 88.62 118 PHE A C 1
ATOM 873 O O . PHE A 1 118 ? 3.778 9.135 -11.033 1.00 88.62 118 PHE A O 1
ATOM 880 N N . LYS A 1 119 ? 4.051 9.107 -13.257 1.00 91.06 119 LYS A N 1
ATOM 881 C CA . LYS A 1 119 ? 3.862 10.552 -13.471 1.00 91.06 119 LYS A CA 1
ATOM 882 C C . LYS A 1 119 ? 2.391 10.972 -13.601 1.00 91.06 119 LYS A C 1
ATOM 884 O O . LYS A 1 119 ? 2.131 12.155 -13.795 1.00 91.06 119 LYS A O 1
ATOM 889 N N . GLY A 1 120 ? 1.448 10.050 -13.419 1.00 88.94 120 GLY A N 1
ATOM 890 C CA . GLY A 1 120 ? 0.021 10.285 -13.616 1.00 88.94 120 GLY A CA 1
ATOM 891 C C . GLY A 1 120 ? -0.388 10.232 -15.089 1.00 88.94 120 GLY A C 1
ATOM 892 O O . GLY A 1 120 ? 0.421 9.949 -15.973 1.00 88.94 120 GLY A O 1
ATOM 893 N N . GLY A 1 121 ? -1.664 10.500 -15.341 1.00 87.94 121 GLY A N 1
ATOM 894 C CA . GLY A 1 121 ? -2.301 10.358 -16.644 1.00 87.94 121 GLY A CA 1
ATOM 895 C C . GLY A 1 121 ? -2.932 8.981 -16.850 1.00 87.94 121 GLY A C 1
ATOM 896 O O . GLY A 1 121 ? -3.119 8.197 -15.915 1.00 87.94 121 GLY A O 1
ATOM 897 N N . ARG A 1 122 ? -3.301 8.700 -18.101 1.00 89.44 122 ARG A N 1
ATOM 898 C CA . ARG A 1 122 ? -3.934 7.441 -18.501 1.00 89.44 122 ARG A CA 1
ATOM 899 C C . ARG A 1 122 ? -2.877 6.433 -18.944 1.00 89.44 122 ARG A C 1
ATOM 901 O O . ARG A 1 122 ? -2.130 6.704 -19.879 1.00 89.44 122 ARG A O 1
ATOM 908 N N . GLY A 1 123 ? -2.844 5.268 -18.299 1.00 86.56 123 GLY A N 1
ATOM 909 C CA . GLY A 1 123 ? -1.940 4.180 -18.678 1.00 86.56 123 GLY A CA 1
ATOM 910 C C . GLY A 1 123 ? -2.261 3.599 -20.054 1.00 86.56 123 GLY A C 1
ATOM 911 O O . GLY A 1 123 ? -3.430 3.380 -20.378 1.00 86.56 123 GLY A O 1
ATOM 912 N N . GLU A 1 124 ? -1.222 3.325 -20.842 1.00 90.44 124 GLU A N 1
ATOM 913 C CA . GLU A 1 124 ? -1.324 2.697 -22.168 1.00 90.44 124 GLU A CA 1
ATOM 914 C C . GLU A 1 124 ? -1.961 1.303 -22.083 1.00 90.44 124 GLU A C 1
ATOM 916 O O . GLU A 1 124 ? -2.804 0.956 -22.908 1.00 90.44 124 GLU A O 1
ATOM 921 N N . ASP A 1 125 ? -1.636 0.560 -21.020 1.00 86.94 125 ASP A N 1
ATOM 922 C CA . ASP A 1 125 ? -2.138 -0.795 -20.763 1.00 86.94 125 ASP A CA 1
ATOM 923 C C . ASP A 1 125 ? -3.356 -0.803 -19.814 1.00 86.94 125 ASP A C 1
ATOM 925 O O . ASP A 1 125 ? -3.831 -1.858 -19.389 1.00 86.94 125 ASP A O 1
ATOM 929 N N . SER A 1 126 ? -3.892 0.374 -19.459 1.00 83.00 126 SER A N 1
ATOM 930 C CA . SER A 1 126 ? -4.978 0.498 -18.481 1.00 83.00 126 SER A CA 1
ATOM 931 C C . SER A 1 126 ? -6.260 -0.201 -18.945 1.00 83.00 126 SER A C 1
ATOM 933 O O . SER A 1 126 ? -6.887 0.182 -19.934 1.00 83.00 126 SER A O 1
ATOM 935 N N . LEU A 1 127 ? -6.737 -1.170 -18.162 1.00 80.12 127 LEU A N 1
ATOM 936 C CA . LEU A 1 127 ? -7.985 -1.888 -18.451 1.00 80.12 127 LEU A CA 1
ATOM 937 C C . LEU A 1 127 ? -9.242 -1.021 -18.295 1.00 80.12 127 LEU A C 1
ATOM 939 O O . LEU A 1 127 ? -10.279 -1.323 -18.884 1.00 80.12 127 LEU A O 1
ATOM 943 N N . THR A 1 128 ? -9.177 0.032 -17.479 1.00 78.50 128 THR A N 1
ATOM 944 C CA . THR A 1 128 ? -10.331 0.892 -17.175 1.00 78.50 128 THR A CA 1
ATOM 945 C C . THR A 1 128 ? -10.237 2.272 -17.799 1.00 78.50 128 THR A C 1
ATOM 947 O O . THR A 1 128 ? -11.194 3.032 -17.686 1.00 78.50 128 THR A O 1
ATOM 950 N N . GLN A 1 129 ? -9.122 2.580 -18.477 1.00 81.12 129 GLN A N 1
ATOM 951 C CA . GLN A 1 129 ? -8.870 3.868 -19.131 1.00 81.12 129 GLN A CA 1
ATOM 952 C C . GLN A 1 129 ? -8.994 5.059 -18.164 1.00 81.12 129 GLN A C 1
ATOM 954 O O . GLN A 1 129 ? -9.261 6.183 -18.583 1.00 81.12 129 GLN A O 1
ATOM 959 N N . THR A 1 130 ? -8.793 4.793 -16.871 1.00 82.06 130 THR A N 1
ATOM 960 C CA . THR A 1 130 ? -8.846 5.783 -15.797 1.00 82.06 130 THR A CA 1
ATOM 961 C C . THR A 1 130 ? -7.662 6.736 -15.909 1.00 82.06 130 THR A C 1
ATOM 963 O O . THR A 1 130 ? -6.539 6.315 -16.192 1.00 82.06 130 THR A O 1
ATOM 966 N N . GLU A 1 131 ? -7.919 8.017 -15.669 1.00 85.94 131 GLU A N 1
ATOM 967 C CA . GLU A 1 131 ? -6.887 9.037 -15.537 1.00 85.94 131 GLU A CA 1
ATOM 968 C C . GLU A 1 131 ? -6.443 9.128 -14.073 1.00 85.94 131 GLU A C 1
ATOM 970 O O . GLU A 1 131 ? -7.255 9.387 -13.182 1.00 85.94 131 GLU A O 1
ATOM 975 N N . PHE A 1 132 ? -5.162 8.865 -13.816 1.00 86.94 132 PHE A N 1
ATOM 976 C CA . PHE A 1 132 ? -4.603 8.848 -12.467 1.00 86.94 132 PHE A CA 1
ATOM 977 C C . PHE A 1 132 ? -3.847 10.136 -12.148 1.00 86.94 132 PHE A C 1
ATOM 979 O O . PHE A 1 132 ? -3.186 10.721 -13.007 1.00 86.94 132 PHE A O 1
ATOM 986 N N . TYR A 1 133 ? -3.873 10.547 -10.882 1.00 87.81 133 TYR A N 1
ATOM 987 C CA . TYR A 1 133 ? -2.909 11.523 -10.378 1.00 87.81 133 TYR A CA 1
ATOM 988 C C . TYR A 1 133 ? -1.497 10.923 -10.343 1.00 87.81 133 TYR A C 1
ATOM 990 O O . TYR A 1 133 ? -1.326 9.704 -10.303 1.00 87.81 133 TYR A O 1
ATOM 998 N N . SER A 1 134 ? -0.476 11.783 -10.348 1.00 90.38 134 SER A N 1
ATOM 999 C CA . SER A 1 134 ? 0.910 11.340 -10.177 1.00 90.38 134 SER A CA 1
ATOM 1000 C C . SER A 1 134 ? 1.159 10.803 -8.769 1.00 90.38 134 SER A C 1
ATOM 1002 O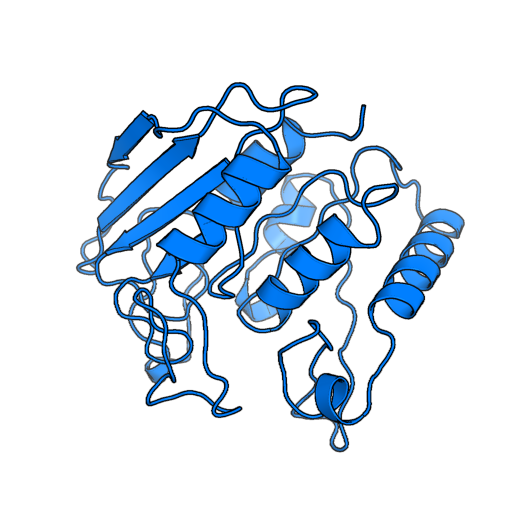 O . SER A 1 134 ? 0.516 11.233 -7.808 1.00 90.38 134 SER A O 1
ATOM 1004 N N . ILE A 1 135 ? 2.156 9.925 -8.624 1.00 90.81 135 ILE A N 1
ATOM 1005 C CA . ILE A 1 135 ? 2.573 9.413 -7.309 1.00 90.81 135 ILE A CA 1
ATOM 1006 C C . ILE A 1 135 ? 2.971 10.551 -6.375 1.00 90.81 135 ILE A C 1
ATOM 1008 O O . ILE A 1 135 ? 2.614 10.537 -5.201 1.00 90.81 135 ILE A O 1
ATOM 1012 N N . GLU A 1 136 ? 3.650 11.567 -6.904 1.00 91.38 136 GLU A N 1
ATOM 1013 C CA . GLU A 1 136 ? 4.018 12.761 -6.148 1.00 91.38 136 GLU A CA 1
ATOM 1014 C C . GLU A 1 136 ? 2.785 13.498 -5.606 1.00 91.38 136 GLU A C 1
ATOM 1016 O O . GLU A 1 136 ? 2.730 13.818 -4.420 1.00 91.38 136 GLU A O 1
ATOM 1021 N N . HIS A 1 137 ? 1.762 13.717 -6.441 1.00 90.31 137 HIS A N 1
ATOM 1022 C CA . HIS A 1 137 ? 0.508 14.328 -6.000 1.00 90.31 137 HIS A CA 1
ATOM 1023 C C . HIS A 1 137 ? -0.164 13.485 -4.908 1.00 90.31 137 HIS A C 1
ATOM 1025 O O . HIS A 1 137 ? -0.549 14.005 -3.860 1.00 90.31 137 HIS A O 1
ATOM 1031 N N . SER A 1 138 ? -0.267 12.177 -5.140 1.00 88.75 138 SER A N 1
ATOM 1032 C CA . SER A 1 138 ? -0.884 11.221 -4.225 1.00 88.75 138 SER A CA 1
ATOM 1033 C C . SER A 1 138 ? -0.180 11.150 -2.864 1.00 88.75 138 SER A C 1
ATOM 1035 O O . SER A 1 138 ? -0.844 11.199 -1.831 1.00 88.75 138 SER A O 1
ATOM 1037 N N . ILE A 1 139 ? 1.153 11.082 -2.841 1.00 92.69 139 ILE A N 1
ATOM 1038 C CA . ILE A 1 139 ? 1.956 11.089 -1.611 1.00 92.69 139 ILE A CA 1
ATOM 1039 C C . ILE A 1 139 ? 1.777 12.410 -0.865 1.00 92.69 139 ILE A C 1
ATOM 1041 O O . ILE A 1 139 ? 1.478 12.397 0.328 1.00 92.69 139 ILE A O 1
ATOM 1045 N N . ASN A 1 140 ? 1.880 13.547 -1.558 1.00 93.31 140 ASN A N 1
ATOM 1046 C CA . ASN A 1 140 ? 1.762 14.867 -0.935 1.00 93.31 140 ASN A CA 1
ATOM 1047 C C . ASN A 1 140 ? 0.384 15.094 -0.295 1.00 93.31 140 ASN A C 1
ATOM 1049 O O . ASN A 1 140 ? 0.290 15.737 0.755 1.00 93.31 140 ASN A O 1
ATOM 1053 N N . ALA A 1 141 ? -0.682 14.536 -0.878 1.00 92.81 141 ALA A N 1
ATOM 1054 C CA . ALA A 1 141 ? -2.011 14.563 -0.276 1.00 92.81 141 ALA A CA 1
ATOM 1055 C C . ALA A 1 141 ? -2.029 13.869 1.099 1.00 92.81 141 ALA A C 1
ATOM 1057 O O . ALA A 1 141 ? -2.557 14.440 2.054 1.00 92.81 141 ALA A O 1
ATOM 1058 N N . TRP A 1 142 ? -1.395 12.700 1.236 1.00 93.44 142 TRP A N 1
ATOM 1059 C CA . TRP A 1 142 ? -1.330 11.973 2.511 1.00 93.44 142 TRP A CA 1
ATOM 1060 C C . TRP A 1 142 ? -0.326 12.543 3.500 1.00 93.44 142 TRP A C 1
ATOM 1062 O O . TRP A 1 142 ? -0.620 12.582 4.689 1.00 93.44 142 TRP A O 1
ATOM 1072 N N . VAL A 1 143 ? 0.812 13.060 3.033 1.00 96.19 143 VAL A N 1
ATOM 1073 C CA . VAL A 1 143 ? 1.749 13.815 3.880 1.00 96.19 143 VAL A CA 1
ATOM 1074 C C . VAL A 1 143 ? 1.006 14.963 4.564 1.00 96.19 143 VAL A C 1
ATOM 1076 O O . VAL A 1 143 ? 1.068 15.114 5.784 1.00 96.19 143 VAL A O 1
ATOM 1079 N N . LYS A 1 144 ? 0.197 15.713 3.805 1.00 95.69 144 LYS A N 1
ATOM 1080 C CA . LYS A 1 144 ? -0.657 16.779 4.344 1.00 95.69 144 LYS A CA 1
ATOM 1081 C C . LYS A 1 144 ? -1.768 16.239 5.257 1.00 95.69 144 LYS A C 1
ATOM 1083 O O . LYS A 1 144 ? -1.985 16.780 6.346 1.00 95.69 144 LYS A O 1
ATOM 1088 N N . ALA A 1 145 ? -2.463 15.179 4.839 1.00 93.50 145 ALA A N 1
ATOM 1089 C CA . ALA A 1 145 ? -3.562 14.569 5.594 1.00 93.50 145 ALA A CA 1
ATOM 1090 C C . ALA A 1 145 ? -3.118 13.927 6.916 1.00 93.50 145 ALA A C 1
ATOM 1092 O O . ALA A 1 145 ? -3.910 13.891 7.855 1.00 93.50 145 ALA A O 1
ATOM 1093 N N . ASN A 1 146 ? -1.851 13.524 7.030 1.00 94.56 146 ASN A N 1
ATOM 1094 C CA . ASN A 1 146 ? -1.253 13.005 8.259 1.00 94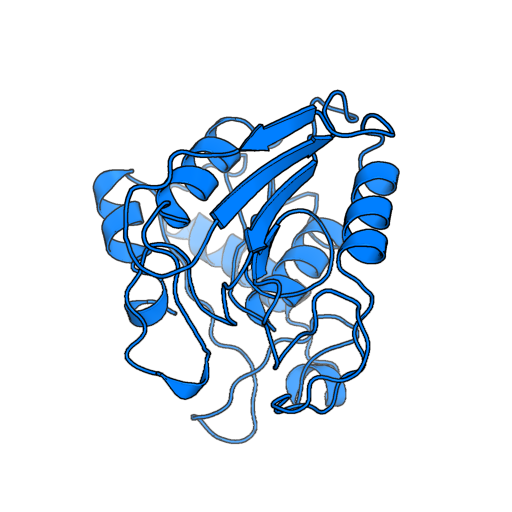.56 146 ASN A CA 1
ATOM 1095 C C . ASN A 1 146 ? -0.453 14.072 9.021 1.00 94.56 146 ASN A C 1
ATOM 1097 O O . ASN A 1 146 ? -0.125 13.874 10.184 1.00 94.56 146 ASN A O 1
ATOM 1101 N N . GLY A 1 147 ? -0.173 15.229 8.412 1.00 96.94 147 GLY A N 1
ATOM 1102 C CA . GLY A 1 147 ? 0.637 16.281 9.030 1.00 96.94 147 GLY A CA 1
ATOM 1103 C C . GLY A 1 147 ? 2.091 15.871 9.230 1.00 96.94 147 GLY A C 1
ATOM 1104 O O . GLY A 1 147 ? 2.686 16.277 10.221 1.00 96.94 147 GLY A O 1
ATOM 1105 N N . CYS A 1 148 ? 2.617 15.032 8.338 1.00 97.75 148 CYS A N 1
ATOM 1106 C CA . CYS A 1 148 ? 4.014 14.617 8.344 1.00 97.75 148 CYS A CA 1
ATOM 1107 C C . CYS A 1 148 ? 4.932 15.768 7.909 1.00 97.75 148 CYS A C 1
ATOM 1109 O O . CYS A 1 148 ? 4.479 16.778 7.358 1.00 97.75 148 CYS A O 1
ATOM 1111 N N . ASP A 1 149 ? 6.235 15.581 8.114 1.00 97.69 149 ASP A N 1
ATOM 1112 C CA . ASP A 1 149 ? 7.273 16.466 7.589 1.00 9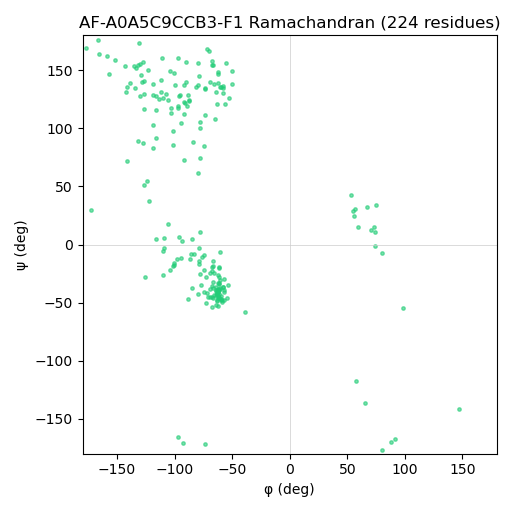7.69 149 ASP A CA 1
ATOM 1113 C C . ASP A 1 149 ? 7.082 16.712 6.088 1.00 97.69 149 ASP A C 1
ATOM 1115 O O . ASP A 1 149 ? 6.591 15.854 5.363 1.00 97.69 149 ASP A O 1
ATOM 1119 N N . SER A 1 150 ? 7.482 17.883 5.590 1.00 94.62 150 SER A N 1
ATOM 1120 C CA . SER A 1 150 ? 7.297 18.243 4.174 1.00 94.62 150 SER A CA 1
ATOM 1121 C C . SER A 1 150 ? 8.324 17.610 3.231 1.00 94.62 150 SER A C 1
ATOM 1123 O O . SER A 1 150 ? 8.133 17.627 2.015 1.00 94.62 150 SER A O 1
ATOM 1125 N N . LYS A 1 151 ? 9.414 17.054 3.771 1.00 96.25 151 LYS A N 1
ATOM 1126 C CA . LYS A 1 151 ? 10.480 16.395 3.009 1.00 96.25 151 LYS A CA 1
ATOM 1127 C C . LYS A 1 151 ? 10.718 14.988 3.548 1.00 96.25 151 LYS A C 1
ATOM 1129 O O . LYS A 1 151 ? 10.722 14.824 4.769 1.00 96.25 151 LYS A O 1
ATOM 1134 N N . PRO A 1 152 ? 10.956 14.002 2.673 1.00 97.88 152 PRO A N 1
ATOM 1135 C CA . PRO A 1 152 ? 11.286 12.668 3.123 1.00 97.88 152 PRO A CA 1
ATOM 1136 C C . PRO A 1 152 ? 12.754 12.568 3.540 1.00 97.88 152 PRO A C 1
ATOM 1138 O O . PRO A 1 152 ? 13.617 13.284 3.025 1.00 97.88 152 PRO A O 1
ATOM 1141 N N . THR A 1 153 ? 13.055 11.600 4.399 1.00 98.12 153 THR A N 1
ATOM 1142 C CA . THR A 1 153 ? 14.366 10.949 4.375 1.00 98.12 153 THR A CA 1
ATOM 1143 C C . THR A 1 153 ? 14.376 9.911 3.260 1.00 98.12 153 THR A C 1
ATOM 1145 O O . THR A 1 153 ? 13.392 9.195 3.065 1.00 98.12 153 THR A O 1
ATOM 1148 N N . GLU A 1 154 ? 15.469 9.840 2.505 1.00 98.00 154 GLU A N 1
ATOM 1149 C CA . GLU A 1 154 ? 15.604 8.921 1.374 1.00 98.00 154 GLU A CA 1
ATOM 1150 C C . GLU A 1 154 ? 16.766 7.956 1.606 1.00 98.00 154 GLU A C 1
ATOM 1152 O O . GLU A 1 154 ? 17.828 8.353 2.088 1.00 98.00 154 GLU A O 1
ATOM 1157 N N . ALA A 1 155 ? 16.560 6.687 1.262 1.00 98.06 155 ALA A N 1
ATOM 1158 C CA . ALA A 1 155 ? 17.584 5.654 1.321 1.00 98.06 155 ALA A CA 1
ATOM 1159 C C . ALA A 1 155 ? 17.440 4.693 0.138 1.00 98.06 155 ALA A C 1
ATOM 1161 O O . ALA A 1 155 ? 16.348 4.182 -0.127 1.00 98.06 155 ALA A O 1
ATOM 1162 N N . GLU A 1 156 ? 18.544 4.414 -0.549 1.00 97.81 156 GLU A N 1
ATOM 1163 C CA . GLU A 1 156 ? 18.614 3.292 -1.484 1.00 97.81 156 GLU A CA 1
ATOM 1164 C C . GLU A 1 156 ? 18.678 1.978 -0.700 1.00 97.81 156 GLU A C 1
ATOM 1166 O O . GLU A 1 156 ? 19.407 1.861 0.290 1.00 97.81 156 GLU A O 1
ATOM 1171 N N . LEU A 1 157 ? 17.884 0.994 -1.118 1.00 97.50 157 LEU A N 1
ATOM 1172 C CA . LEU A 1 157 ? 17.922 -0.349 -0.548 1.00 97.50 157 LEU A CA 1
ATOM 1173 C C . LEU A 1 157 ? 18.929 -1.223 -1.316 1.00 97.50 157 LEU A C 1
ATOM 1175 O O . LEU A 1 157 ? 19.226 -0.931 -2.475 1.00 97.50 157 LEU A O 1
ATOM 1179 N N . PRO A 1 158 ? 19.460 -2.296 -0.696 1.00 97.56 158 PRO A N 1
ATOM 1180 C CA . PRO A 1 158 ? 20.429 -3.166 -1.354 1.00 97.56 158 PRO A CA 1
ATOM 1181 C C . PRO A 1 158 ? 19.893 -3.773 -2.658 1.00 97.56 158 PRO A C 1
ATOM 1183 O O . PRO A 1 158 ? 18.824 -4.380 -2.653 1.00 97.56 158 PRO A O 1
ATOM 1186 N N . ASP A 1 159 ? 20.685 -3.661 -3.724 1.00 96.75 159 ASP A N 1
ATOM 1187 C CA . ASP A 1 159 ? 20.504 -4.353 -5.005 1.00 96.75 159 ASP A CA 1
ATOM 1188 C C . ASP A 1 159 ? 20.974 -5.807 -4.855 1.00 96.75 159 ASP A C 1
ATOM 1190 O O . ASP A 1 159 ? 22.175 -6.083 -4.785 1.00 96.75 159 ASP A O 1
ATOM 1194 N N . LYS A 1 160 ? 20.031 -6.735 -4.683 1.00 95.69 160 LYS A N 1
ATOM 1195 C CA . LYS A 1 160 ? 20.304 -8.154 -4.391 1.00 95.69 160 LYS A CA 1
ATOM 1196 C C . LYS A 1 160 ? 20.171 -9.027 -5.630 1.00 95.69 160 LYS A C 1
ATOM 1198 O O . LYS A 1 160 ? 20.636 -10.169 -5.608 1.00 95.69 160 LYS A O 1
ATOM 1203 N N . ALA A 1 161 ? 19.513 -8.536 -6.675 1.00 93.69 161 ALA A N 1
ATOM 1204 C CA . ALA A 1 161 ? 19.206 -9.310 -7.858 1.00 93.69 161 ALA A CA 1
ATOM 1205 C C . ALA A 1 161 ? 19.513 -8.540 -9.142 1.00 93.69 161 ALA A C 1
ATOM 1207 O O . ALA A 1 161 ? 19.093 -7.410 -9.335 1.00 93.69 161 ALA A O 1
ATOM 1208 N N . ASP A 1 162 ? 20.153 -9.217 -10.095 1.00 93.75 162 ASP A N 1
ATOM 1209 C CA . ASP A 1 162 ? 20.334 -8.679 -11.444 1.00 93.75 162 ASP A CA 1
ATOM 1210 C C . ASP A 1 162 ? 19.026 -8.819 -12.247 1.00 93.75 162 ASP A C 1
ATOM 1212 O O . ASP A 1 162 ? 18.831 -9.756 -13.025 1.00 93.75 162 ASP A O 1
ATOM 1216 N N . ASP A 1 163 ? 18.039 -7.978 -11.935 1.00 93.50 163 ASP A N 1
ATOM 1217 C CA . ASP A 1 163 ? 16.773 -7.837 -12.672 1.00 93.50 163 ASP A CA 1
ATOM 1218 C C . ASP A 1 163 ? 16.590 -6.453 -13.313 1.00 93.50 163 ASP A C 1
ATOM 1220 O O . ASP A 1 163 ? 15.555 -6.185 -13.924 1.00 93.50 163 ASP A O 1
ATOM 1224 N N . GLY A 1 164 ? 17.605 -5.591 -13.220 1.00 94.56 164 GLY A N 1
ATOM 1225 C CA . GLY A 1 164 ? 17.580 -4.244 -13.783 1.00 94.56 164 GLY A CA 1
ATOM 1226 C C . GLY A 1 164 ? 16.716 -3.252 -13.003 1.00 94.56 164 GLY A C 1
ATOM 1227 O O . GLY A 1 164 ? 16.476 -2.152 -13.506 1.00 94.56 164 GLY A O 1
ATOM 1228 N N . THR A 1 165 ? 16.254 -3.605 -11.798 1.00 97.38 165 THR A N 1
ATOM 1229 C CA . THR A 1 165 ? 15.514 -2.688 -10.926 1.00 97.38 165 THR A CA 1
ATOM 1230 C C . THR A 1 165 ? 16.410 -2.024 -9.878 1.00 97.38 165 THR A C 1
ATOM 1232 O O . THR A 1 165 ? 17.536 -2.447 -9.625 1.00 97.38 165 THR A O 1
ATOM 1235 N N . ARG A 1 166 ? 15.952 -0.902 -9.313 1.00 97.88 166 ARG A N 1
ATOM 1236 C CA . ARG A 1 166 ? 16.564 -0.250 -8.142 1.00 97.88 166 ARG A CA 1
ATOM 1237 C C . ARG A 1 166 ? 15.472 0.227 -7.208 1.00 97.88 166 ARG A C 1
ATOM 1239 O O . ARG A 1 166 ? 14.477 0.778 -7.676 1.00 97.88 166 ARG A O 1
ATOM 1246 N N . VAL A 1 167 ? 15.668 0.062 -5.903 1.00 98.38 167 VAL A N 1
ATOM 1247 C CA . VAL A 1 167 ? 14.652 0.415 -4.908 1.00 98.38 167 VAL A CA 1
ATOM 1248 C C . VAL A 1 167 ? 15.115 1.574 -4.033 1.00 98.38 167 VAL A C 1
ATOM 1250 O O . VAL A 1 167 ? 16.149 1.499 -3.371 1.00 98.38 167 VAL A O 1
ATOM 1253 N N . THR A 1 168 ? 14.302 2.625 -3.974 1.00 98.31 168 THR A N 1
ATOM 1254 C CA . THR A 1 168 ? 14.483 3.767 -3.075 1.00 98.31 168 THR A CA 1
ATOM 1255 C C . THR A 1 168 ? 13.316 3.833 -2.099 1.00 98.31 168 THR A C 1
ATOM 1257 O O . THR A 1 168 ? 12.150 3.852 -2.494 1.00 98.31 168 THR A O 1
ATOM 1260 N N . ARG A 1 169 ? 13.621 3.902 -0.804 1.00 98.12 169 ARG A N 1
ATOM 1261 C CA . ARG A 1 169 ? 12.646 4.161 0.254 1.00 98.12 169 ARG A CA 1
ATOM 1262 C C . ARG A 1 169 ? 12.662 5.644 0.602 1.00 98.12 169 ARG A C 1
ATOM 1264 O O . ARG A 1 169 ? 13.714 6.178 0.941 1.00 98.12 169 ARG A O 1
ATOM 1271 N N . LYS A 1 170 ? 11.493 6.280 0.584 1.00 98.25 170 LYS A N 1
ATOM 1272 C CA . LYS A 1 170 ? 11.284 7.670 1.010 1.00 98.25 170 LYS A CA 1
ATOM 1273 C C . LYS A 1 170 ? 10.310 7.699 2.184 1.00 98.25 170 LYS A C 1
ATOM 1275 O O . LYS A 1 170 ? 9.249 7.085 2.091 1.00 98.25 170 LYS A O 1
ATOM 1280 N N . VAL A 1 171 ? 10.663 8.364 3.284 1.00 98.00 171 VAL A N 1
ATOM 1281 C CA . VAL A 1 171 ? 9.865 8.398 4.524 1.00 98.00 171 VAL A CA 1
ATOM 1282 C C . VAL A 1 171 ? 9.606 9.833 4.963 1.00 98.00 171 VAL A C 1
ATOM 1284 O O . VAL A 1 171 ? 10.535 10.544 5.337 1.00 98.00 171 VAL A O 1
ATOM 1287 N N . TRP A 1 172 ? 8.338 10.233 4.987 1.00 98.19 172 TRP A N 1
ATOM 1288 C CA . TRP A 1 172 ? 7.868 11.466 5.614 1.00 98.19 172 TRP A CA 1
ATOM 1289 C C . TRP A 1 172 ? 7.397 11.131 7.033 1.00 98.19 172 TRP A C 1
ATOM 1291 O O . TRP A 1 172 ? 6.343 10.517 7.220 1.00 98.19 172 TRP A O 1
ATOM 1301 N N . ALA A 1 173 ? 8.212 11.485 8.024 1.00 96.88 173 ALA A N 1
ATOM 1302 C CA . ALA A 1 173 ? 8.012 11.128 9.426 1.00 96.88 173 ALA A CA 1
ATOM 1303 C C . ALA A 1 173 ? 7.228 12.207 10.200 1.00 96.88 173 ALA A C 1
ATOM 1305 O O . ALA A 1 173 ? 6.696 13.150 9.614 1.00 96.88 173 ALA A O 1
ATOM 1306 N N . ASN A 1 174 ? 7.161 12.049 11.528 1.00 96.38 174 ASN A N 1
ATOM 1307 C CA . ASN A 1 174 ? 6.647 13.042 12.481 1.00 96.38 174 ASN A CA 1
ATOM 1308 C C . ASN A 1 174 ? 5.206 13.515 12.219 1.00 96.38 174 ASN A C 1
ATOM 1310 O O . ASN A 1 174 ? 4.848 14.646 12.538 1.00 96.38 174 ASN A O 1
ATOM 1314 N N . GLY A 1 175 ? 4.365 12.644 11.658 1.00 96.25 175 GLY A N 1
ATOM 1315 C CA . GLY A 1 175 ? 2.946 12.925 11.485 1.00 96.25 175 GLY A CA 1
ATOM 1316 C C . GLY A 1 175 ? 2.173 12.934 12.802 1.00 96.25 175 GLY A C 1
ATOM 1317 O O . GLY A 1 175 ? 2.634 12.449 13.842 1.00 96.25 175 GLY A O 1
ATOM 1318 N N . ARG A 1 176 ? 0.943 13.453 12.735 1.00 94.69 176 ARG A N 1
ATOM 1319 C CA . ARG A 1 176 ? -0.039 13.387 13.823 1.00 94.69 176 ARG A CA 1
ATOM 1320 C C . ARG A 1 176 ? -0.163 11.960 14.325 1.00 94.69 176 ARG A C 1
ATOM 1322 O O . ARG A 1 176 ? -0.147 11.010 13.542 1.00 94.69 176 ARG A O 1
ATOM 1329 N N . ASP A 1 177 ? -0.244 11.826 15.642 1.00 91.25 177 ASP A N 1
ATOM 1330 C CA . ASP A 1 177 ? -0.371 10.535 16.309 1.00 91.25 177 ASP A CA 1
ATOM 1331 C C . ASP A 1 177 ? 0.738 9.541 15.935 1.00 91.25 177 ASP A C 1
ATOM 1333 O O . ASP A 1 177 ? 0.559 8.333 16.038 1.00 91.25 177 ASP A O 1
ATOM 1337 N N . GLY A 1 178 ? 1.933 10.026 15.580 1.00 91.75 178 GLY A N 1
ATOM 1338 C CA . GLY A 1 178 ? 3.070 9.184 15.191 1.00 91.75 178 GLY A CA 1
ATOM 1339 C C . GLY A 1 178 ? 2.933 8.548 13.806 1.00 91.75 178 GLY A C 1
ATOM 1340 O O . GLY A 1 178 ? 3.681 7.623 13.499 1.00 91.75 178 GLY A O 1
ATOM 1341 N N . SER A 1 179 ? 1.998 9.035 12.987 1.00 94.38 179 SER A N 1
ATOM 1342 C CA . SER A 1 179 ? 1.822 8.593 11.605 1.00 94.38 179 SER A CA 1
ATOM 1343 C C . SER A 1 179 ? 3.067 8.890 10.767 1.00 94.38 179 SER A C 1
ATOM 1345 O O . SER A 1 179 ? 3.742 9.904 10.952 1.00 94.38 179 SER A O 1
ATOM 1347 N N . GLU A 1 180 ? 3.339 8.043 9.782 1.00 96.38 180 GLU A N 1
ATOM 1348 C CA . GLU A 1 180 ? 4.347 8.301 8.754 1.00 96.38 180 GLU A CA 1
ATOM 1349 C C . GLU A 1 180 ? 3.791 7.935 7.371 1.00 96.38 180 GLU A C 1
ATOM 1351 O O . GLU A 1 180 ? 2.904 7.086 7.241 1.00 96.38 180 GLU A O 1
ATOM 1356 N N . VAL A 1 181 ? 4.316 8.578 6.331 1.00 97.38 181 VAL A N 1
ATOM 1357 C CA . VAL A 1 181 ? 4.039 8.232 4.932 1.00 97.38 181 VAL A CA 1
ATOM 1358 C C . VAL A 1 181 ? 5.309 7.663 4.321 1.00 97.38 181 VAL A C 1
ATOM 1360 O O . VAL A 1 181 ? 6.384 8.240 4.468 1.00 97.38 181 VAL A O 1
ATOM 1363 N N . VAL A 1 182 ? 5.198 6.520 3.645 1.00 97.31 182 VAL A N 1
ATOM 1364 C CA . VAL A 1 182 ? 6.341 5.815 3.045 1.00 97.31 182 VAL A CA 1
ATOM 1365 C C . VAL A 1 182 ? 6.074 5.547 1.569 1.00 97.31 182 VAL A C 1
ATOM 1367 O O . VAL A 1 182 ? 5.040 4.991 1.204 1.00 97.31 182 VAL A O 1
ATOM 1370 N N . LEU A 1 183 ? 7.023 5.906 0.712 1.00 97.69 183 LEU A N 1
ATOM 1371 C CA . LEU A 1 183 ? 7.046 5.485 -0.685 1.00 97.69 183 LEU A CA 1
ATOM 1372 C C . LEU A 1 183 ? 8.194 4.499 -0.883 1.00 97.69 183 LEU A C 1
ATOM 1374 O O . LEU A 1 183 ? 9.342 4.808 -0.564 1.00 97.69 183 LEU A O 1
ATOM 1378 N N . ILE A 1 184 ? 7.876 3.331 -1.433 1.00 97.75 184 ILE A N 1
ATOM 1379 C CA . ILE A 1 184 ? 8.858 2.402 -1.983 1.00 97.75 184 ILE A CA 1
ATOM 1380 C C . ILE A 1 184 ? 8.830 2.573 -3.501 1.00 97.75 184 ILE A C 1
ATOM 1382 O O . ILE A 1 184 ? 7.946 2.062 -4.192 1.00 97.75 184 ILE A O 1
ATOM 1386 N N . GLU A 1 185 ? 9.776 3.358 -4.004 1.00 97.19 185 GLU A N 1
ATOM 1387 C CA . GLU A 1 185 ? 9.949 3.648 -5.424 1.00 97.19 185 GLU A CA 1
ATOM 1388 C C . GLU A 1 185 ? 10.836 2.571 -6.050 1.00 97.19 185 GLU A C 1
ATOM 1390 O O . GLU A 1 185 ? 11.950 2.333 -5.587 1.00 97.19 185 GLU A O 1
ATOM 1395 N N . ILE A 1 186 ? 10.336 1.904 -7.090 1.00 97.44 186 ILE A N 1
ATOM 1396 C CA . ILE A 1 186 ? 11.024 0.792 -7.752 1.00 97.44 186 ILE A CA 1
ATOM 1397 C C . ILE A 1 186 ? 11.333 1.219 -9.182 1.00 97.44 186 ILE A C 1
ATOM 1399 O O . ILE A 1 186 ? 10.518 1.067 -10.099 1.00 97.44 186 ILE A O 1
ATOM 1403 N N . ARG A 1 187 ? 12.522 1.783 -9.380 1.00 97.31 187 ARG A N 1
ATOM 1404 C CA . ARG A 1 187 ? 13.006 2.180 -10.699 1.00 97.31 187 ARG A CA 1
ATOM 1405 C C . ARG A 1 187 ? 13.177 0.944 -11.578 1.00 97.31 187 ARG A C 1
ATOM 1407 O O . ARG A 1 187 ? 13.768 -0.037 -11.137 1.00 97.31 187 ARG A O 1
ATOM 1414 N N . GLY A 1 188 ? 12.653 0.990 -12.801 1.00 95.25 188 GLY A N 1
ATOM 1415 C CA . GLY A 1 188 ? 12.621 -0.153 -13.724 1.00 95.25 188 GLY A CA 1
ATOM 1416 C C . GLY A 1 188 ? 11.585 -1.227 -13.360 1.00 95.25 188 GLY A C 1
ATOM 1417 O O . GLY A 1 188 ? 11.455 -2.228 -14.063 1.00 95.25 188 GLY A O 1
ATOM 1418 N N . GLY A 1 189 ? 10.846 -1.049 -12.258 1.00 94.94 189 GLY A N 1
ATOM 1419 C CA . GLY A 1 189 ? 9.773 -1.949 -11.845 1.00 94.94 189 GLY A CA 1
ATOM 1420 C C . GLY A 1 189 ? 8.487 -1.718 -12.638 1.00 94.94 189 GLY A C 1
ATOM 1421 O O . GLY A 1 189 ? 8.145 -0.583 -12.969 1.00 94.94 189 GLY A O 1
ATOM 1422 N N . GLY A 1 190 ? 7.754 -2.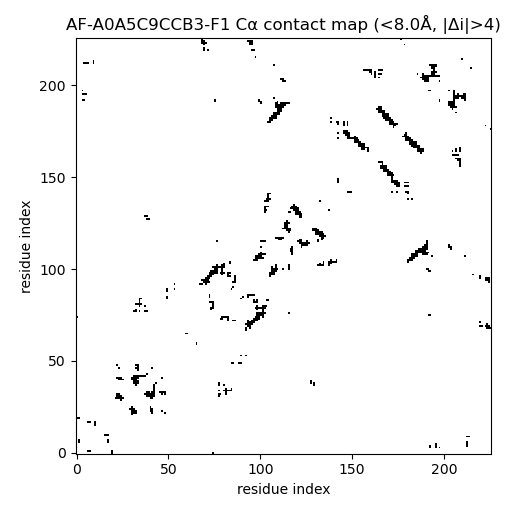799 -12.904 1.00 94.38 190 GLY A N 1
ATOM 1423 C CA . GLY A 1 190 ? 6.437 -2.783 -13.541 1.00 94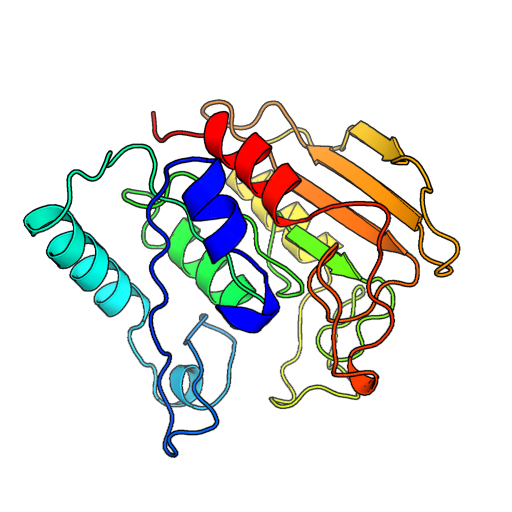.38 190 GLY A CA 1
ATOM 1424 C C . GLY A 1 190 ? 5.263 -2.841 -12.554 1.00 94.38 190 GLY A C 1
ATOM 1425 O O . GLY A 1 190 ? 5.417 -2.701 -11.341 1.00 94.38 190 GLY A O 1
ATOM 1426 N N . HIS A 1 191 ? 4.072 -3.126 -13.083 1.00 94.44 191 HIS A N 1
ATOM 1427 C CA . HIS A 1 191 ? 2.809 -3.267 -12.351 1.00 94.44 191 HIS A CA 1
ATOM 1428 C C . HIS A 1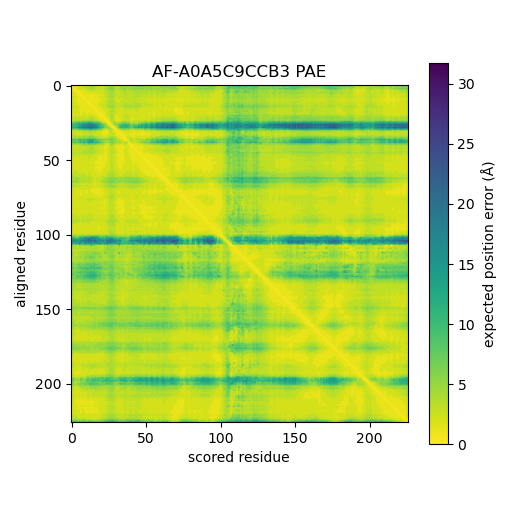 191 ? 2.683 -4.642 -11.675 1.00 94.44 191 HIS A C 1
ATOM 1430 O O . HIS A 1 191 ? 1.809 -5.455 -11.995 1.00 94.44 191 HIS A O 1
ATOM 1436 N N . THR A 1 192 ? 3.594 -4.941 -10.754 1.00 94.62 192 THR A N 1
ATOM 1437 C CA . THR A 1 192 ? 3.722 -6.267 -10.134 1.00 94.62 192 THR A CA 1
ATOM 1438 C C . THR A 1 192 ? 3.809 -6.188 -8.611 1.00 94.62 192 THR A C 1
ATOM 1440 O O . THR A 1 192 ? 3.854 -5.098 -8.048 1.00 94.62 192 THR A O 1
ATOM 1443 N N . TRP A 1 193 ? 3.788 -7.343 -7.939 1.00 96.06 193 TRP A N 1
ATOM 1444 C CA . TRP A 1 193 ? 3.960 -7.433 -6.488 1.00 96.06 193 TRP A CA 1
ATOM 1445 C C . TRP A 1 193 ? 5.446 -7.647 -6.146 1.00 96.06 193 TRP A C 1
ATOM 1447 O O . TRP A 1 193 ? 5.975 -8.710 -6.478 1.00 96.06 193 TRP A O 1
ATOM 1457 N N . PRO A 1 194 ? 6.142 -6.676 -5.522 1.00 96.19 194 PRO A N 1
ATOM 1458 C CA . PRO A 1 194 ? 7.582 -6.778 -5.269 1.00 96.19 194 PRO A CA 1
ATOM 1459 C C . PRO A 1 194 ? 7.947 -8.013 -4.434 1.00 96.19 194 PRO A C 1
ATOM 1461 O O . PRO A 1 194 ? 7.283 -8.311 -3.439 1.00 96.19 194 PRO A O 1
ATOM 1464 N N . GLY A 1 195 ? 8.987 -8.738 -4.850 1.00 93.88 195 GLY A N 1
ATOM 1465 C CA . GLY A 1 195 ? 9.462 -9.952 -4.176 1.00 93.88 195 GLY A CA 1
ATOM 1466 C C . GLY A 1 195 ? 8.677 -11.228 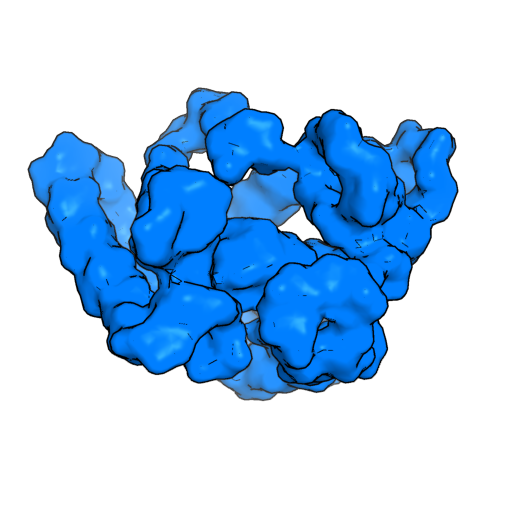-4.470 1.00 93.88 195 GLY A C 1
ATOM 1467 O O . GLY A 1 195 ? 9.135 -12.308 -4.108 1.00 93.88 195 GLY A O 1
ATOM 1468 N N . HIS A 1 196 ? 7.543 -11.149 -5.176 1.00 90.94 196 HIS A N 1
ATOM 1469 C CA . HIS A 1 196 ? 6.760 -12.329 -5.537 1.00 90.94 196 HIS A CA 1
ATOM 1470 C C . HIS A 1 196 ? 6.718 -12.526 -7.062 1.00 90.94 196 HIS A C 1
ATOM 1472 O O . HIS A 1 196 ? 6.132 -11.700 -7.767 1.00 90.94 196 HIS A O 1
ATOM 1478 N N . PRO A 1 197 ? 7.289 -13.618 -7.611 1.00 82.56 197 PRO A N 1
ATOM 1479 C CA . PRO A 1 197 ? 7.378 -13.824 -9.053 1.00 82.56 197 PRO A CA 1
ATOM 1480 C C . PRO A 1 197 ? 6.026 -13.696 -9.767 1.00 82.56 197 PRO A C 1
ATOM 1482 O O . PRO A 1 197 ? 5.059 -14.395 -9.452 1.00 82.56 197 PRO A O 1
ATOM 1485 N N . SER A 1 198 ? 5.969 -12.829 -10.779 1.00 81.06 198 SER A N 1
ATOM 1486 C CA . SER A 1 198 ? 4.813 -12.715 -11.664 1.00 81.06 198 SER A CA 1
ATOM 1487 C C . SER A 1 198 ? 4.938 -13.693 -12.832 1.00 81.06 198 SER A C 1
ATOM 1489 O O . SER A 1 198 ? 5.883 -13.640 -13.617 1.00 81.06 198 SER A O 1
ATOM 1491 N N . THR A 1 199 ? 3.936 -14.553 -13.024 1.00 78.31 199 THR A N 1
ATOM 1492 C CA . THR A 1 199 ? 3.812 -15.363 -14.253 1.00 78.31 199 THR A CA 1
ATOM 1493 C C . THR A 1 199 ? 3.345 -14.534 -15.456 1.00 78.31 199 THR A C 1
ATOM 1495 O O . THR A 1 199 ? 3.356 -15.007 -16.592 1.00 78.31 199 THR A O 1
ATOM 1498 N N . ARG A 1 200 ? 2.941 -13.278 -15.229 1.00 83.69 200 ARG A N 1
ATOM 1499 C CA . ARG A 1 200 ? 2.380 -12.363 -16.226 1.00 83.69 200 ARG A CA 1
ATOM 1500 C C . ARG A 1 200 ? 3.441 -11.364 -16.678 1.00 83.69 200 ARG A C 1
ATOM 1502 O O . ARG A 1 200 ? 3.505 -10.251 -16.165 1.00 83.69 200 ARG A O 1
ATOM 1509 N N . ARG A 1 201 ? 4.248 -11.755 -17.669 1.00 82.56 201 ARG A N 1
ATOM 1510 C CA . ARG A 1 201 ? 5.349 -10.926 -18.207 1.00 82.56 201 ARG A CA 1
ATOM 1511 C C . ARG A 1 201 ? 4.902 -9.554 -18.728 1.00 82.56 201 ARG A C 1
ATOM 1513 O O . ARG A 1 201 ? 5.671 -8.606 -18.662 1.00 82.56 201 ARG A O 1
ATOM 1520 N N . PHE A 1 202 ? 3.663 -9.438 -19.210 1.00 86.31 202 PHE A N 1
ATOM 1521 C CA . PHE A 1 202 ? 3.109 -8.175 -19.713 1.00 86.31 202 PHE A CA 1
ATOM 1522 C C . PHE A 1 202 ? 2.917 -7.105 -18.626 1.00 86.31 202 PHE A C 1
ATOM 1524 O O . PHE A 1 202 ? 2.734 -5.943 -18.953 1.00 86.31 202 PHE A O 1
ATOM 1531 N N . LEU A 1 203 ? 2.971 -7.473 -17.340 1.00 89.12 203 LEU A N 1
ATOM 1532 C CA . LEU A 1 203 ? 2.923 -6.510 -16.238 1.00 89.12 203 LEU A CA 1
ATOM 1533 C C . LEU A 1 203 ? 4.272 -5.810 -15.996 1.00 89.12 203 LEU A C 1
ATOM 1535 O O . LEU A 1 203 ? 4.347 -4.933 -15.143 1.00 89.12 203 LEU A O 1
ATOM 1539 N N . GLY A 1 204 ? 5.322 -6.176 -16.736 1.00 92.00 204 GLY A N 1
ATOM 1540 C CA . GLY A 1 204 ? 6.668 -5.628 -16.585 1.00 92.00 204 GLY A CA 1
ATOM 1541 C C . GLY A 1 204 ? 7.508 -6.373 -15.548 1.00 92.00 204 GLY A C 1
ATOM 1542 O O . GLY A 1 204 ? 7.148 -7.459 -15.083 1.00 92.00 204 GLY A O 1
ATOM 1543 N N . THR A 1 205 ? 8.662 -5.797 -15.220 1.00 94.44 205 THR A N 1
ATOM 1544 C CA . THR A 1 205 ? 9.659 -6.420 -14.344 1.00 94.44 205 THR A CA 1
ATOM 1545 C C . THR A 1 205 ? 9.209 -6.407 -12.887 1.00 94.44 205 THR A C 1
ATOM 1547 O O . THR A 1 205 ? 8.765 -5.384 -12.365 1.00 94.44 205 THR A O 1
ATOM 1550 N N . THR A 1 206 ? 9.353 -7.541 -12.206 1.00 95.12 206 THR A N 1
ATOM 1551 C CA . THR A 1 206 ? 9.188 -7.635 -10.753 1.00 95.12 206 THR A CA 1
ATOM 1552 C C . THR A 1 206 ? 10.554 -7.554 -10.096 1.00 95.12 206 THR A C 1
ATOM 1554 O O . THR A 1 206 ? 11.383 -8.426 -10.343 1.00 95.12 206 THR A O 1
ATOM 1557 N N . THR A 1 207 ? 10.770 -6.537 -9.257 1.00 96.19 207 THR A N 1
ATOM 1558 C CA . THR A 1 207 ? 11.984 -6.457 -8.432 1.00 96.19 207 THR A CA 1
ATOM 1559 C C . THR A 1 207 ? 12.060 -7.644 -7.474 1.00 96.19 207 THR A C 1
ATOM 1561 O O . THR A 1 207 ? 11.049 -8.048 -6.882 1.00 96.19 207 THR A O 1
ATOM 1564 N N . ARG A 1 208 ? 13.261 -8.198 -7.320 1.00 96.12 208 ARG A N 1
ATOM 1565 C CA . ARG A 1 208 ? 13.595 -9.257 -6.359 1.00 96.12 208 ARG A CA 1
ATOM 1566 C C . ARG A 1 208 ? 14.472 -8.748 -5.208 1.00 96.12 208 ARG A C 1
ATOM 1568 O O . ARG A 1 208 ? 14.882 -9.543 -4.367 1.00 96.12 208 ARG A O 1
ATOM 1575 N N . ASP A 1 209 ? 14.730 -7.443 -5.140 1.00 96.62 209 ASP A N 1
ATOM 1576 C CA . ASP A 1 209 ? 15.572 -6.825 -4.104 1.00 96.62 209 ASP A CA 1
ATOM 1577 C C . ASP A 1 209 ? 14.893 -6.775 -2.727 1.00 96.62 209 ASP A C 1
ATOM 1579 O O . ASP A 1 209 ? 15.542 -6.808 -1.669 1.00 96.62 209 ASP A O 1
ATOM 1583 N N . ILE A 1 210 ? 13.563 -6.717 -2.738 1.00 97.12 210 ILE A N 1
ATOM 1584 C CA . ILE A 1 210 ? 12.709 -6.590 -1.559 1.00 97.12 210 ILE A CA 1
ATOM 1585 C C . ILE A 1 210 ? 11.574 -7.610 -1.588 1.00 97.12 210 ILE A C 1
ATOM 1587 O O . ILE A 1 210 ? 11.122 -8.006 -2.657 1.00 97.12 210 ILE A O 1
ATOM 1591 N N . ASP A 1 211 ? 11.071 -7.961 -0.406 1.00 96.81 211 ASP A N 1
ATOM 1592 C CA . ASP A 1 211 ? 9.783 -8.629 -0.235 1.00 96.81 211 ASP A CA 1
ATOM 1593 C C . ASP A 1 211 ? 8.763 -7.594 0.258 1.00 96.81 211 ASP A C 1
ATOM 1595 O O . ASP A 1 211 ? 8.929 -6.985 1.321 1.00 96.81 211 ASP A O 1
ATOM 1599 N N . ALA A 1 212 ? 7.721 -7.349 -0.541 1.00 97.19 212 ALA A N 1
ATOM 1600 C CA . ALA A 1 212 ? 6.687 -6.385 -0.187 1.00 97.19 212 ALA A CA 1
ATOM 1601 C C . ALA A 1 212 ? 5.944 -6.783 1.094 1.00 97.19 212 ALA A C 1
ATOM 1603 O O . ALA A 1 212 ? 5.659 -5.919 1.916 1.00 97.19 212 ALA A O 1
ATOM 1604 N N . ASN A 1 213 ? 5.661 -8.070 1.305 1.00 97.56 213 ASN A N 1
ATOM 1605 C CA . ASN A 1 213 ? 4.928 -8.534 2.480 1.00 97.56 213 ASN A CA 1
ATOM 1606 C C . ASN A 1 213 ? 5.749 -8.350 3.762 1.00 97.56 213 ASN A C 1
ATOM 1608 O O . ASN A 1 213 ? 5.183 -8.024 4.805 1.00 97.56 213 ASN A O 1
ATOM 1612 N N . ASP A 1 214 ? 7.069 -8.538 3.697 1.00 97.62 214 ASP A N 1
ATOM 1613 C CA . ASP A 1 214 ? 7.964 -8.284 4.828 1.00 97.62 214 ASP A CA 1
ATOM 1614 C C . ASP A 1 214 ? 7.972 -6.801 5.205 1.00 97.62 214 ASP A C 1
ATOM 1616 O O . ASP A 1 214 ? 7.669 -6.464 6.350 1.00 97.62 214 ASP A O 1
ATOM 1620 N N . LEU A 1 215 ? 8.206 -5.912 4.234 1.00 97.62 215 LEU A N 1
ATOM 1621 C CA . LEU A 1 215 ? 8.228 -4.466 4.477 1.00 97.62 215 LEU A CA 1
ATOM 1622 C C . LEU A 1 215 ? 6.864 -3.925 4.932 1.00 97.62 215 LEU A C 1
ATOM 1624 O O . LEU A 1 215 ? 6.797 -3.067 5.814 1.00 97.62 215 LEU A O 1
ATOM 1628 N N . MET A 1 216 ? 5.767 -4.431 4.359 1.00 97.06 216 MET A N 1
ATOM 1629 C CA . MET A 1 216 ? 4.408 -4.096 4.797 1.00 97.06 216 MET A CA 1
ATOM 1630 C C . MET A 1 216 ? 4.165 -4.524 6.235 1.00 97.06 216 MET A C 1
ATOM 1632 O O . MET A 1 216 ? 3.614 -3.757 7.018 1.00 97.06 216 MET A O 1
ATOM 1636 N N . TRP A 1 217 ? 4.567 -5.743 6.590 1.00 97.81 217 TRP A N 1
ATOM 1637 C CA . TRP A 1 217 ? 4.346 -6.260 7.930 1.00 97.81 217 TRP A CA 1
ATOM 1638 C C . TRP A 1 217 ? 5.148 -5.484 8.976 1.00 97.81 217 TRP A C 1
ATOM 1640 O O . TRP A 1 217 ? 4.585 -5.071 9.988 1.00 97.81 217 TRP A O 1
ATOM 1650 N N . GLU A 1 218 ? 6.418 -5.181 8.699 1.00 97.06 218 GLU A N 1
ATOM 1651 C CA . GLU A 1 218 ? 7.244 -4.314 9.549 1.00 97.06 218 GLU A CA 1
ATOM 1652 C C . GLU A 1 218 ? 6.635 -2.918 9.737 1.00 97.06 218 GLU A C 1
ATOM 1654 O O . GLU A 1 218 ? 6.739 -2.314 10.808 1.00 97.06 218 GLU A O 1
ATOM 1659 N N . PHE A 1 219 ? 5.998 -2.381 8.694 1.00 97.25 219 PHE A N 1
ATOM 1660 C CA . PHE A 1 219 ? 5.259 -1.130 8.782 1.00 97.25 219 PHE A CA 1
ATOM 1661 C C . PHE A 1 219 ? 4.020 -1.288 9.674 1.00 97.25 219 PHE A C 1
ATOM 1663 O O . PHE A 1 219 ? 3.892 -0.580 10.669 1.00 97.25 219 PHE A O 1
ATOM 1670 N N . PHE A 1 220 ? 3.153 -2.260 9.397 1.00 97.56 220 PHE A N 1
ATOM 1671 C CA . PHE A 1 220 ? 1.920 -2.496 10.153 1.00 97.56 220 PHE A CA 1
ATOM 1672 C C . PHE A 1 220 ? 2.155 -2.739 11.645 1.00 97.56 220 PHE A C 1
ATOM 1674 O O . PHE A 1 220 ? 1.442 -2.183 12.479 1.00 97.56 220 PHE A O 1
ATOM 1681 N N . GLN A 1 221 ? 3.193 -3.492 12.013 1.00 96.94 221 GLN A N 1
ATOM 1682 C CA . GLN A 1 221 ? 3.511 -3.753 13.419 1.00 96.94 221 GLN A CA 1
ATOM 1683 C C . GLN A 1 221 ? 3.836 -2.483 14.219 1.00 96.94 221 GLN A C 1
ATOM 1685 O O . GLN A 1 221 ? 3.600 -2.452 15.429 1.00 96.94 221 GLN A O 1
ATOM 1690 N N . ARG A 1 222 ? 4.355 -1.440 13.561 1.00 96.06 222 ARG A N 1
ATOM 1691 C CA . ARG A 1 222 ? 4.688 -0.152 14.190 1.00 96.06 222 ARG A CA 1
ATOM 1692 C C . ARG A 1 222 ? 3.511 0.821 14.245 1.00 96.06 222 ARG A C 1
ATOM 1694 O O . ARG A 1 222 ? 3.599 1.796 14.985 1.00 96.06 222 ARG A O 1
ATOM 1701 N N . HIS A 1 223 ? 2.424 0.537 13.526 1.00 96.44 223 HIS A N 1
ATOM 1702 C CA . HIS A 1 223 ? 1.280 1.442 13.366 1.00 96.44 223 HIS A CA 1
ATOM 1703 C C . HIS A 1 223 ? -0.056 0.821 13.798 1.00 96.44 223 HIS A C 1
ATOM 1705 O O . HIS A 1 223 ? -0.996 0.802 13.005 1.00 96.44 223 HIS A O 1
ATOM 1711 N N . PRO A 1 224 ? -0.187 0.296 15.035 1.00 96.38 224 PRO A N 1
ATOM 1712 C CA . PRO A 1 224 ? -1.504 -0.013 15.573 1.00 96.38 224 PRO A CA 1
ATOM 1713 C C . PRO A 1 224 ? -2.303 1.279 15.803 1.00 96.38 224 PRO A C 1
ATOM 1715 O O . PRO A 1 224 ? -1.737 2.343 16.064 1.00 96.38 224 PRO A O 1
ATOM 1718 N N . MET A 1 225 ? -3.627 1.165 15.782 1.00 93.19 225 MET A N 1
ATOM 1719 C CA . MET A 1 225 ? -4.529 2.248 16.160 1.00 93.19 225 MET A CA 1
ATOM 1720 C C . MET A 1 225 ? -4.278 2.656 17.616 1.00 93.19 225 MET A C 1
ATOM 1722 O O . MET A 1 225 ? -4.114 1.791 18.486 1.00 93.19 225 MET A O 1
ATOM 1726 N N . LYS A 1 226 ? -4.231 3.963 17.882 1.00 85.12 226 LYS A N 1
ATOM 1727 C CA . LYS A 1 226 ? -3.986 4.500 19.226 1.00 85.12 226 LYS A CA 1
ATOM 1728 C C . LYS A 1 226 ? -5.266 4.534 20.049 1.00 85.12 226 LYS A C 1
ATOM 1730 O O . LYS A 1 226 ? -6.275 5.062 19.547 1.00 85.12 226 LYS A O 1
#

Secondary structure (DSSP, 8-state):
-HHHH-HHHHHHHHT--------B-SSTT--B---SS--HHHHHTT--HHHHHHHHHHHHHHHS---TT--EE--BTHHHHHHHHHHHH-TTT--EE--BS--SSSEEEETT-SSS-TT-EE-TT-SS-PEEPPHHHHHHHHHHHHT--SS-EEEEPP--S-SS-EEEEEEE---GGG--EEEEEEET--SS-TTS--S-GGG-PPP-S--HHHHHHHHHHH----